Protein AF-A0A955FK18-F1 (afdb_monomer)

Sequence (368 aa):
VIVLGLLLTLAMSKILLESGTNQKLFSLTNSSALIVQLLLFIALPLSILIYLGIDYLSHRQPLVQGIPMIRRDYSFAHHVRVVNAPLFFYRFKDSFATVAISLVYLVGFSGFLGYMIVRDSNAAPGMLSVTIDQKAGTADPNPSYTSVFTVVFSEAIDKSSFTAADLTLGGTAPGQAVQSITEAGTFDQTTFEVRIQATAAGTIQPSITAESVTALNPASGTNNLSTSTDNQVTYDGSYSPGEFIVRVKTDNPGVSSSTQFTIPAASGAGNNYNVDCTNDGAIDYSNQTSSTTCNYASAGEYDIAVTGALRNWDGYTHDNPIGKDQGKIVDVKQWGSMQWWSMRSMFYDAVNLVVSGSQYTEHTPELN

Mean predicted aligned error: 17.0 Å

Solvent-accessible surface area (backbone atoms only — not comparable to full-atom values): 20061 Å² total; per-residue (Å²): 103,71,68,57,55,50,54,53,50,53,50,54,55,48,55,63,64,73,68,60,95,62,96,75,78,82,72,77,80,56,55,66,61,53,49,52,50,52,47,51,67,50,49,54,60,48,52,52,52,51,51,54,50,54,52,45,57,64,64,48,56,67,54,75,79,72,52,83,85,70,64,86,73,79,40,69,69,51,45,43,62,70,50,51,48,55,51,48,55,69,77,36,66,74,54,51,60,53,53,54,51,50,50,52,50,52,55,50,49,53,53,49,52,54,51,53,56,53,57,70,67,56,34,52,74,49,65,31,46,34,36,36,25,54,30,89,86,59,55,77,66,17,52,51,31,59,48,50,29,37,34,41,39,78,52,38,36,39,68,91,44,63,55,73,84,42,49,48,80,43,66,66,28,45,73,64,43,75,74,47,77,42,79,36,90,86,73,66,52,28,35,31,38,39,34,35,33,33,71,44,46,30,31,44,29,60,42,40,51,54,66,51,35,38,38,60,52,64,64,34,22,17,22,30,56,44,46,65,94,47,36,64,42,38,32,65,51,75,35,55,59,57,29,30,29,35,32,33,31,26,66,43,66,44,70,51,54,45,31,27,47,54,52,42,40,39,79,90,54,77,31,43,19,32,35,17,61,64,57,77,85,56,74,76,40,74,72,38,52,52,60,46,71,44,79,48,99,55,61,50,76,39,40,30,31,35,35,64,40,64,25,31,47,50,22,63,48,96,90,49,84,69,50,41,38,26,36,16,31,38,30,41,60,33,71,42,66,54,73,62,78,44,70,75,44,39,61,40,64,26,82,53,54,42,81,74,33,87,74,86,54,98,82,63,76,76,96,121

Nearest PDB structures (foldseek):
  2ra1-assembly1_A  TM=3.936E-01  e=4.050E-03  Geobacillus stearothermophilus
  4uj6-assembly1_A  TM=4.065E-01  e=5.003E-02  Geobacillus stearothermophilus
  4uic-assembly1_A  TM=3.388E-01  e=4.719E-02  Geobacillus stearothermophilus
  1cwv-assembly1_A  TM=3.137E-01  e=6.179E-01  Yersinia pseudotuberculosis
  6tex-assembly1_A  TM=2.990E-01  e=2.109E+00  Homo sapiens

pLDDT: mean 77.21, std 20.15, range [28.47, 98.5]

Foldseek 3Di:
DVVVVVVVVVVVVVVVVVPDPPPPPPPDPCPVVVVVVVCCVPVVVVVVVVVLVVVLVVVVVVVVPDDDPVPDPSDSVNCCVPPVVVVCCVPCVPPVVVVVVVVVVVVVVVVVVVVVVVVQLPADFALKAKAKAFDPPQDAQHQDQKTKIKMFIPAAFDPVLDDQVQKDKDKDFAPKGWPDWAADDPNRRGMIMIIIGGAAWIKTAIWGDGQRTAHPPSNNGTHHTHDYPHRIGTHHGLDGLQKFKFKFFLCFDFDDHLQKDKQAADAPQQDFKFKDFASPPDTPGGGDRGIDMDGGPDTGMGMMIMGDERQERCQDDPVDHGGHRLCRTQERQDRHPYHHPDCVNNNVNNPNYDYPHPDPDPPPDDPD

Secondary structure (DSSP, 8-state):
-HHHHHHHHHHHHHHHHHT-S-TT---SSSHHHHHHHHHHHHHHHHHHHHHHHHHHHHHHHHHHHH-GGG-SS--HHHHIIIIIHHHHHHHSTTHHHHHHHHHHHHHHHHHHHHHHHHHHHS--TT-B-EEEEEPTT--SSB-SSEEEEEEEESS-B-GGG--GGGEEEESS-SS-EEEEEEE-TTSSSSEEEEEEE-SSSEEEEEEE-TT-SBBSSGGG-BBPPPB-S---EEE-SSS-TT-EEEEEETTSSSSS-TTEEEE-BPTTS--EEEEESS-SS--SEEEE-S-EEEE-SSSSEEEEEEEEE--BB---BTTB-S--SGGGEEEEEE-TT---SB-TTTTTT-TT-B---S---TT-----

Radius of gyration: 41.04 Å; Cα contacts (8 Å, |Δi|>4): 661; chains: 1; bounding box: 79×57×120 Å

Structure (mmCIF, N/CA/C/O backbone):
data_AF-A0A955FK18-F1
#
_entry.id   AF-A0A955FK18-F1
#
loop_
_atom_site.group_PDB
_atom_site.id
_atom_site.type_symbol
_atom_site.label_atom_id
_atom_site.label_alt_id
_atom_site.label_comp_id
_atom_site.label_asym_id
_atom_site.label_entity_id
_atom_site.label_seq_id
_atom_site.pdbx_PDB_ins_code
_atom_site.Cartn_x
_atom_site.Cartn_y
_atom_site.Cartn_z
_atom_site.occupancy
_atom_site.B_iso_or_equiv
_atom_site.auth_seq_id
_atom_site.auth_comp_id
_atom_site.auth_asym_id
_atom_site.auth_atom_id
_atom_site.pdbx_PDB_model_num
ATOM 1 N N . VAL A 1 1 ? -34.072 6.923 63.4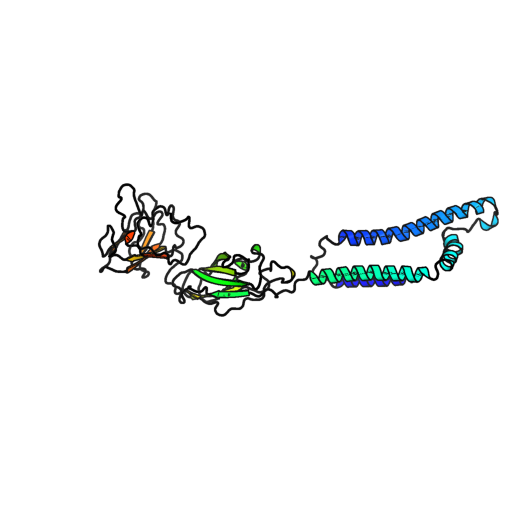79 1.00 39.91 1 VAL A N 1
ATOM 2 C CA . VAL A 1 1 ? -34.553 6.471 62.149 1.00 39.91 1 VAL A CA 1
ATOM 3 C C . VAL A 1 1 ? -34.112 7.417 61.039 1.00 39.91 1 VAL A C 1
AT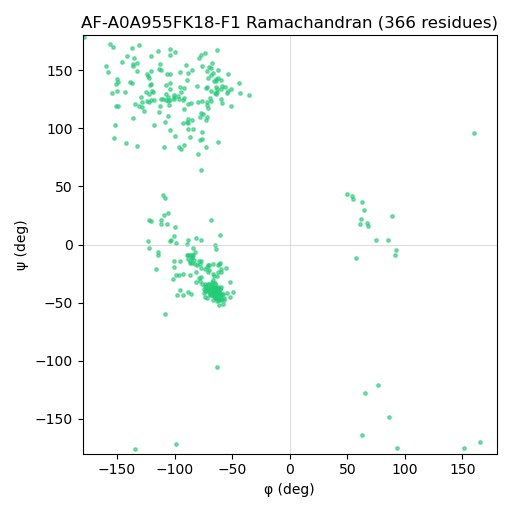OM 5 O O . VAL A 1 1 ? -33.339 6.973 60.213 1.00 39.91 1 VAL A O 1
ATOM 8 N N . ILE A 1 2 ? -34.464 8.712 61.061 1.00 35.44 2 ILE A N 1
ATOM 9 C CA . ILE A 1 2 ? -34.015 9.698 60.044 1.00 35.44 2 ILE A CA 1
ATOM 10 C C . ILE A 1 2 ? -32.480 9.776 59.942 1.00 35.44 2 ILE A C 1
ATOM 12 O O . ILE A 1 2 ? -31.930 9.648 58.858 1.00 35.44 2 ILE A O 1
ATOM 16 N N . VAL A 1 3 ? -31.779 9.880 61.077 1.00 35.81 3 VAL A N 1
ATOM 17 C CA . VAL A 1 3 ? -30.300 9.913 61.120 1.00 35.81 3 VAL A CA 1
ATOM 18 C C . VAL A 1 3 ? -29.674 8.592 60.648 1.00 35.81 3 VAL A C 1
ATOM 20 O O . VAL A 1 3 ? -28.640 8.597 59.993 1.00 35.81 3 VAL A O 1
ATOM 23 N N . LEU A 1 4 ? -30.328 7.461 60.932 1.00 36.38 4 LEU A N 1
ATOM 24 C CA . LEU A 1 4 ? -29.857 6.133 60.530 1.00 36.38 4 LEU A CA 1
ATOM 25 C C . LEU A 1 4 ? -30.059 5.902 59.021 1.00 36.38 4 LEU A C 1
ATOM 27 O O . LEU A 1 4 ? -29.192 5.333 58.374 1.00 36.38 4 LEU A O 1
ATOM 31 N N . GLY A 1 5 ? -31.162 6.412 58.460 1.00 39.34 5 GLY A N 1
ATOM 32 C CA . GLY A 1 5 ? -31.409 6.445 57.018 1.00 39.34 5 GLY A CA 1
ATOM 33 C C . GLY A 1 5 ? -30.446 7.375 56.276 1.00 39.34 5 GLY A C 1
ATOM 34 O O . GLY A 1 5 ? -29.987 7.012 55.202 1.00 39.34 5 GLY A O 1
ATOM 35 N N . LEU A 1 6 ? -30.078 8.516 56.877 1.00 42.41 6 LEU A N 1
ATOM 36 C CA . LEU A 1 6 ? -29.045 9.427 56.362 1.00 42.41 6 LEU A CA 1
ATOM 37 C C . LEU A 1 6 ? -27.655 8.775 56.331 1.00 42.41 6 LEU A C 1
ATOM 39 O O . LEU A 1 6 ? -26.932 8.910 55.352 1.00 42.41 6 LEU A O 1
ATOM 43 N N . LEU A 1 7 ? -27.272 8.058 57.390 1.00 39.12 7 LEU A N 1
ATOM 44 C CA . LEU A 1 7 ? -25.970 7.386 57.468 1.00 39.12 7 LEU A CA 1
ATOM 45 C C . LEU A 1 7 ? -25.855 6.222 56.473 1.00 39.12 7 LEU A C 1
ATOM 47 O O . LEU A 1 7 ? -24.787 6.022 55.897 1.00 39.12 7 LEU A O 1
ATOM 51 N N . LEU A 1 8 ? -26.947 5.487 56.237 1.00 41.56 8 LEU A N 1
ATOM 52 C CA . LEU A 1 8 ? -26.964 4.367 55.294 1.00 41.56 8 LEU A CA 1
ATOM 53 C C . LEU A 1 8 ? -26.858 4.836 53.834 1.00 41.56 8 LEU A C 1
ATOM 55 O O . LEU A 1 8 ? -26.146 4.223 53.042 1.00 41.56 8 LEU A O 1
ATOM 59 N N . THR A 1 9 ? -27.507 5.951 53.484 1.00 46.56 9 THR A N 1
ATOM 60 C CA . THR A 1 9 ? -27.413 6.532 52.136 1.00 46.56 9 THR A CA 1
ATOM 61 C C . THR A 1 9 ? -26.063 7.196 51.890 1.00 46.56 9 THR A C 1
ATOM 63 O O . THR A 1 9 ? -25.489 6.985 50.830 1.00 46.56 9 THR A O 1
ATOM 66 N N . LEU A 1 10 ? -25.489 7.901 52.873 1.00 43.06 10 LEU A N 1
ATOM 67 C CA . LEU A 1 10 ? -24.115 8.421 52.784 1.00 43.06 10 LEU A CA 1
ATOM 68 C C . LEU A 1 10 ? -23.077 7.301 52.610 1.00 43.06 10 LEU A C 1
ATOM 70 O O . LEU A 1 10 ? -22.134 7.466 51.838 1.00 43.06 10 LEU A O 1
ATOM 74 N N . ALA A 1 11 ? -23.260 6.157 53.277 1.00 39.19 11 ALA A N 1
ATOM 75 C CA . ALA A 1 11 ? -22.392 4.993 53.112 1.00 39.19 11 ALA A CA 1
ATOM 76 C C . ALA A 1 11 ? -22.509 4.371 51.707 1.00 39.19 11 ALA A C 1
ATOM 78 O O . ALA A 1 11 ? -21.488 4.059 51.097 1.00 39.19 11 ALA A O 1
ATOM 79 N N . MET A 1 12 ? -23.724 4.258 51.157 1.00 42.94 12 MET A N 1
ATOM 80 C CA . MET A 1 12 ? -23.943 3.769 49.786 1.00 42.94 12 MET A CA 1
ATOM 81 C C . MET A 1 12 ? -23.358 4.715 48.730 1.00 42.94 12 MET A C 1
ATOM 83 O O . MET A 1 12 ? -22.706 4.252 47.796 1.00 42.94 12 MET A O 1
ATOM 87 N N . SER A 1 13 ? -23.499 6.032 48.910 1.00 42.59 13 SER A N 1
ATOM 88 C CA . SER A 1 13 ? -22.880 7.033 48.033 1.00 42.59 13 SER A CA 1
ATOM 89 C C . SER A 1 13 ? -21.352 6.951 48.048 1.00 42.59 13 SER A C 1
ATOM 91 O O . SER A 1 13 ? -20.715 7.128 47.014 1.00 42.59 13 SER A O 1
ATOM 93 N N . LYS A 1 14 ? -20.749 6.649 49.204 1.00 39.09 14 LYS A N 1
ATOM 94 C CA . LYS A 1 14 ? -19.292 6.533 49.349 1.00 39.09 14 LYS A CA 1
ATOM 95 C C . LYS A 1 14 ? -18.730 5.276 48.671 1.00 39.09 14 LYS A C 1
ATOM 97 O O . LYS A 1 14 ? -17.708 5.362 48.001 1.00 39.09 14 LYS A O 1
ATOM 102 N N . ILE A 1 15 ? -19.443 4.151 48.757 1.00 41.25 15 ILE A N 1
ATOM 103 C CA . ILE A 1 15 ? -19.097 2.892 48.067 1.00 41.25 15 ILE A CA 1
ATOM 104 C C . ILE A 1 15 ? -19.163 3.059 46.536 1.00 41.25 15 ILE A C 1
ATOM 106 O O . ILE A 1 15 ? -18.319 2.536 45.810 1.00 41.25 15 ILE A O 1
ATOM 110 N N . LEU A 1 16 ? -20.124 3.843 46.038 1.00 41.66 16 LEU A N 1
ATOM 111 C CA . LEU A 1 16 ? -20.224 4.197 44.617 1.00 41.66 16 LEU A CA 1
ATOM 112 C C . LEU A 1 16 ? -19.070 5.099 44.145 1.00 41.66 16 LEU A C 1
ATOM 114 O O . LEU A 1 16 ? -18.617 4.938 43.016 1.00 41.66 16 LEU A O 1
ATOM 118 N N . LEU A 1 17 ? -18.550 5.992 44.998 1.00 40.00 17 LEU A N 1
ATOM 119 C CA . LEU A 1 17 ? -17.367 6.809 44.683 1.00 40.00 17 LEU A CA 1
ATOM 120 C C . LEU A 1 17 ? -16.049 6.012 44.714 1.00 40.00 17 LEU A C 1
ATOM 122 O O . LEU A 1 17 ? -15.144 6.314 43.941 1.00 40.00 17 LEU A O 1
ATOM 126 N N . GLU A 1 18 ? -15.923 5.020 45.597 1.00 37.38 18 GLU A N 1
ATOM 127 C CA . GLU A 1 18 ? -14.676 4.260 45.798 1.00 37.38 18 GLU A CA 1
ATOM 128 C C . GLU A 1 18 ? -14.482 3.110 44.782 1.00 37.38 18 GLU A C 1
ATOM 130 O O . GLU A 1 18 ? -13.372 2.601 44.647 1.00 37.38 18 GLU A O 1
ATOM 135 N N . SER A 1 19 ? -15.517 2.729 44.019 1.00 41.75 19 SER A N 1
ATOM 136 C CA . SER A 1 19 ? -15.457 1.630 43.028 1.00 41.75 19 SER A CA 1
ATOM 137 C C . SER A 1 19 ? -15.022 2.036 41.606 1.00 41.75 19 SER A C 1
ATOM 139 O O . SER A 1 19 ? -14.936 1.187 40.721 1.00 41.75 19 SER A O 1
ATOM 141 N N . GLY A 1 20 ? -14.729 3.318 41.364 1.00 39.12 20 GLY A N 1
ATOM 142 C CA . GLY A 1 20 ? -14.432 3.848 40.030 1.00 39.12 20 GLY A CA 1
ATOM 143 C C . GLY A 1 20 ? -12.941 3.945 39.695 1.00 39.12 20 GLY A C 1
ATOM 144 O O . GLY A 1 20 ? -12.364 5.031 39.753 1.00 39.12 20 GLY A O 1
ATOM 145 N N . THR A 1 21 ? -12.322 2.859 39.232 1.00 37.91 21 THR A N 1
ATOM 146 C CA . THR A 1 21 ? -11.130 2.947 38.371 1.00 37.91 21 THR A CA 1
ATOM 147 C C . THR A 1 21 ? -11.561 3.427 36.985 1.00 37.91 21 THR A C 1
ATOM 149 O O . THR A 1 21 ? -11.854 2.614 36.119 1.00 37.91 21 THR A O 1
ATOM 152 N N . ASN A 1 22 ? -11.689 4.751 36.818 1.00 38.16 22 ASN A N 1
ATOM 153 C CA . ASN A 1 22 ? -11.438 5.546 35.599 1.00 38.16 22 ASN A CA 1
ATOM 154 C C . ASN A 1 22 ? -12.170 6.898 35.688 1.00 38.16 22 ASN A C 1
ATOM 156 O O . ASN A 1 22 ? -13.342 7.041 35.346 1.00 38.16 22 ASN A O 1
ATOM 160 N N . GLN A 1 23 ? -11.441 7.927 36.127 1.00 38.53 23 GLN A N 1
ATOM 161 C CA . GLN A 1 23 ? -11.926 9.288 36.405 1.00 38.53 23 GLN A CA 1
ATOM 162 C C . GLN A 1 23 ? -12.367 10.127 35.181 1.00 38.53 23 GLN A C 1
ATOM 164 O O . GLN A 1 23 ? -12.408 11.351 35.265 1.00 38.53 23 GLN A O 1
ATOM 169 N N . LYS A 1 24 ? -12.708 9.529 34.034 1.00 35.34 24 LYS A N 1
ATOM 170 C CA . LYS A 1 24 ? -13.110 10.293 32.832 1.00 35.34 24 LYS A CA 1
ATOM 171 C C . LYS A 1 24 ? -14.559 10.103 32.386 1.00 35.34 24 LYS A C 1
ATOM 173 O O . LYS A 1 24 ? -15.013 10.848 31.525 1.00 35.34 24 LYS A O 1
ATOM 178 N N . LEU A 1 25 ? -15.315 9.193 33.001 1.00 39.09 25 LEU A N 1
ATOM 179 C CA . LEU A 1 25 ? -16.671 8.846 32.557 1.00 39.09 25 LEU A CA 1
ATOM 180 C C . LEU A 1 25 ? -17.781 9.358 33.492 1.00 39.09 25 LEU A C 1
ATOM 182 O O . LEU A 1 25 ? -18.769 8.680 33.738 1.00 39.09 25 LEU A O 1
ATOM 186 N N . PHE A 1 26 ? -17.635 10.578 34.013 1.00 39.03 26 PHE A N 1
ATOM 187 C CA . PHE A 1 26 ? -18.741 11.330 34.628 1.00 39.03 26 PHE A CA 1
ATOM 188 C C . PHE A 1 26 ? -19.113 12.529 33.736 1.00 39.03 26 PHE A C 1
ATOM 190 O O . PHE A 1 26 ? -19.278 13.661 34.186 1.00 39.03 26 PHE A O 1
ATOM 197 N N . SER A 1 27 ? -19.160 12.288 32.422 1.00 31.14 27 SER A N 1
ATOM 198 C CA . SER A 1 27 ? -19.476 13.288 31.402 1.00 31.14 27 SER A CA 1
ATOM 199 C C . SER A 1 27 ? -20.983 13.572 31.369 1.00 31.14 27 SER A C 1
ATOM 201 O O . SER A 1 27 ? -21.762 12.841 30.768 1.00 31.14 27 SER A O 1
ATOM 203 N N . LEU A 1 28 ? -21.369 14.646 32.064 1.00 34.53 28 LEU A N 1
ATOM 204 C CA . LEU A 1 28 ? -22.377 15.663 31.708 1.00 34.53 28 LEU A CA 1
ATOM 205 C C . LEU A 1 28 ? -23.844 15.289 31.399 1.00 34.53 28 LEU A C 1
ATOM 207 O O . LEU A 1 28 ? -24.673 16.196 31.421 1.00 34.53 28 LEU A O 1
ATOM 211 N N . THR A 1 29 ? -24.237 14.029 31.206 1.00 37.91 29 THR A N 1
ATOM 212 C CA . THR A 1 29 ? -25.658 13.665 30.987 1.00 37.91 29 THR A CA 1
ATOM 213 C C . THR A 1 29 ? -26.455 13.480 32.282 1.00 37.91 29 THR A C 1
ATOM 215 O O . THR A 1 29 ? -27.683 13.450 32.253 1.00 37.91 29 THR A O 1
ATOM 218 N N . ASN A 1 30 ? -25.783 13.443 33.438 1.00 46.56 30 ASN A N 1
ATOM 219 C CA . ASN A 1 30 ? -26.403 13.192 34.746 1.00 46.56 30 ASN A CA 1
ATOM 220 C C . ASN A 1 30 ? -26.581 14.444 35.627 1.00 46.56 30 ASN A C 1
ATOM 222 O O . ASN A 1 30 ? -27.049 14.350 36.762 1.00 46.56 30 ASN A O 1
ATOM 226 N N . SER A 1 31 ? -26.230 15.630 35.122 1.00 44.41 31 SER A N 1
ATOM 227 C CA . SER A 1 31 ? -26.319 16.880 35.888 1.00 44.41 31 SER A CA 1
ATOM 228 C C . SER A 1 31 ? -27.770 17.213 36.243 1.00 44.41 31 SER A C 1
ATOM 230 O O . SER A 1 31 ? -28.066 17.554 37.382 1.00 44.41 31 SER A O 1
ATOM 232 N N . SER A 1 32 ? -28.703 17.043 35.305 1.00 42.75 32 SER A N 1
ATOM 233 C CA . SER A 1 32 ? -30.116 17.394 35.495 1.00 42.75 32 SER A CA 1
ATOM 234 C C . SER A 1 32 ? -30.808 16.498 36.524 1.00 42.75 32 SER A C 1
ATOM 236 O O . SER A 1 32 ? -31.545 16.994 37.371 1.00 42.75 32 SER A O 1
ATOM 238 N N . ALA A 1 33 ? -30.541 15.189 36.497 1.00 48.09 33 ALA A N 1
ATOM 239 C CA . ALA A 1 33 ? -31.131 14.237 37.438 1.00 48.09 33 ALA A CA 1
ATOM 240 C C . ALA A 1 33 ? -30.584 14.434 38.861 1.00 48.09 33 ALA A C 1
ATOM 242 O O . ALA A 1 33 ? -31.360 14.480 39.817 1.00 48.09 33 ALA A O 1
ATOM 243 N N . LEU A 1 34 ? -29.268 14.640 38.994 1.00 50.97 34 LEU A N 1
ATOM 244 C CA . LEU A 1 34 ? -28.628 14.910 40.281 1.00 50.97 34 LEU A CA 1
ATOM 245 C C . LEU A 1 34 ? -29.087 16.254 40.871 1.00 50.97 34 LEU A C 1
ATOM 247 O O . LEU A 1 34 ? -29.375 16.338 42.063 1.00 50.97 34 LEU A O 1
ATOM 251 N N . ILE A 1 35 ? -29.212 17.295 40.038 1.00 51.97 35 ILE A N 1
ATOM 252 C CA . ILE A 1 35 ? -29.710 18.617 40.446 1.00 51.97 35 ILE A CA 1
ATOM 253 C C . ILE A 1 35 ? -31.176 18.533 40.887 1.00 51.97 35 ILE A C 1
ATOM 255 O O . ILE A 1 35 ? -31.519 19.068 41.938 1.00 51.97 35 ILE A O 1
ATOM 259 N N . VAL A 1 36 ? -32.039 17.836 40.140 1.00 50.78 36 VAL A N 1
ATOM 260 C CA . VAL A 1 36 ? -33.456 17.655 40.508 1.00 50.78 36 VAL A CA 1
ATOM 261 C C . VAL A 1 36 ? -33.592 16.884 41.824 1.00 50.78 36 VAL A C 1
ATOM 263 O O . VAL A 1 36 ? -34.399 17.265 42.673 1.00 50.78 36 VAL A O 1
ATOM 266 N N . GLN A 1 37 ? -32.772 15.853 42.041 1.00 56.09 37 GLN A N 1
ATOM 267 C CA . GLN A 1 37 ? -32.729 15.137 43.316 1.00 56.09 37 GLN A CA 1
ATOM 268 C C . GLN A 1 37 ? -32.275 16.056 44.456 1.00 56.09 37 GLN A C 1
ATOM 270 O O . GLN A 1 37 ? -32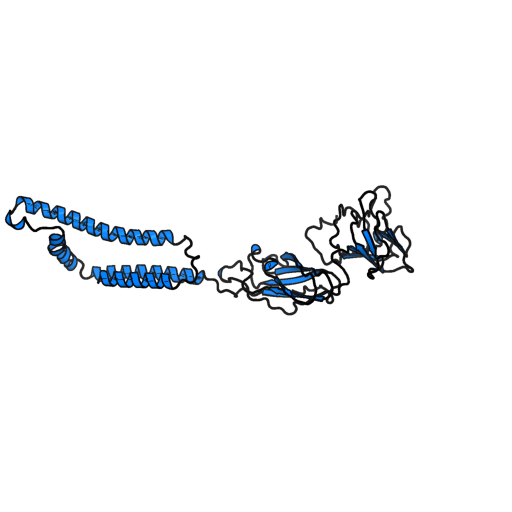.962 16.129 45.473 1.00 56.09 37 GLN A O 1
ATOM 275 N N . LEU A 1 38 ? -31.186 16.818 44.285 1.00 56.44 38 LEU A N 1
ATOM 276 C CA . LEU A 1 38 ? -30.720 17.778 45.295 1.00 56.44 38 LEU A CA 1
ATOM 277 C C . LEU A 1 38 ? -31.789 18.828 45.630 1.00 56.44 38 LEU A C 1
ATOM 279 O O . LEU A 1 38 ? -32.005 19.142 46.800 1.00 56.44 38 LEU A O 1
ATOM 283 N N . LEU A 1 39 ? -32.486 19.345 44.614 1.00 52.38 39 LEU A N 1
ATOM 284 C CA . LEU A 1 39 ? -33.564 20.317 44.783 1.00 52.38 39 LEU A CA 1
ATOM 285 C C . LEU A 1 39 ? -34.739 19.726 45.564 1.00 52.38 39 LEU A C 1
ATOM 287 O O . LEU A 1 39 ? -35.250 20.393 46.458 1.00 52.38 39 LEU A O 1
ATOM 291 N N . LEU A 1 40 ? -35.129 18.476 45.306 1.00 53.75 40 LEU A N 1
ATOM 292 C CA . LEU A 1 40 ? -36.152 17.782 46.097 1.00 53.75 40 LEU A CA 1
ATOM 293 C C . LEU A 1 40 ? -35.697 17.553 47.547 1.00 53.75 40 LEU A C 1
ATOM 295 O O . LEU A 1 40 ? -36.482 17.763 48.472 1.00 53.75 40 LEU A O 1
ATOM 299 N N . PHE A 1 41 ? -34.426 17.203 47.768 1.00 59.34 41 PHE A N 1
ATOM 300 C CA . PHE A 1 41 ? -33.864 17.029 49.112 1.00 59.34 41 PHE A CA 1
ATOM 301 C C . PHE A 1 41 ? -33.780 18.331 49.918 1.00 59.34 41 PHE A C 1
ATOM 303 O O . PHE A 1 41 ? -33.814 18.269 51.143 1.00 59.34 41 PHE A O 1
ATOM 310 N N . ILE A 1 42 ? -33.701 19.498 49.269 1.00 61.31 42 ILE A N 1
ATOM 311 C CA . ILE A 1 42 ? -33.676 20.809 49.940 1.00 61.31 42 ILE A CA 1
ATOM 312 C C . ILE A 1 42 ? -35.088 21.393 50.076 1.00 61.31 42 ILE A C 1
ATOM 314 O O . ILE A 1 42 ? -35.449 21.904 51.137 1.00 61.31 42 ILE A O 1
ATOM 318 N N . ALA A 1 43 ? -35.907 21.301 49.028 1.00 57.19 43 ALA A N 1
ATOM 319 C CA . ALA A 1 43 ? -37.228 21.919 48.983 1.00 57.19 43 ALA A CA 1
ATOM 320 C C . ALA A 1 43 ? -38.207 21.280 49.972 1.00 57.19 43 ALA A C 1
ATOM 322 O O . ALA A 1 43 ? -38.996 21.992 50.588 1.00 57.19 43 ALA A O 1
ATOM 323 N N . LEU A 1 44 ? -38.138 19.959 50.165 1.00 62.38 44 LEU A N 1
ATOM 324 C CA . LEU A 1 44 ? -39.100 19.216 50.984 1.00 62.38 44 LEU A CA 1
ATOM 325 C C . LEU A 1 44 ? -38.910 19.465 52.498 1.00 62.38 44 LEU A C 1
ATOM 327 O O . LEU A 1 44 ? -39.889 19.778 53.181 1.00 62.38 44 LEU A O 1
ATOM 331 N N . PRO A 1 45 ? -37.681 19.439 53.056 1.00 69.75 45 PRO A N 1
ATOM 332 C CA . PRO A 1 45 ? -37.449 19.870 54.435 1.00 69.75 45 PRO A CA 1
ATOM 333 C C . PRO A 1 45 ? -37.753 21.355 54.637 1.00 69.75 45 PRO A C 1
ATOM 335 O O . PRO A 1 45 ? -38.317 21.731 55.666 1.00 69.75 45 PRO A O 1
ATOM 338 N N . LEU A 1 46 ? -37.423 22.199 53.653 1.00 69.94 46 LEU A N 1
ATOM 339 C CA . LEU A 1 46 ? -37.680 23.633 53.727 1.00 69.94 46 LEU A CA 1
ATOM 340 C C . LEU A 1 46 ? -39.185 23.934 53.743 1.00 69.94 46 LEU A C 1
ATOM 342 O O . LEU A 1 46 ? -39.632 24.724 54.570 1.00 69.94 46 LEU A O 1
ATOM 346 N N . SER A 1 47 ? -39.988 23.261 52.911 1.00 66.69 47 SER A N 1
ATOM 347 C CA . SER A 1 47 ? -41.446 23.425 52.908 1.00 66.69 47 SER A CA 1
ATOM 348 C C . SER A 1 47 ? -42.080 22.974 54.223 1.00 66.69 47 SER A C 1
ATOM 350 O O . SER A 1 47 ? -43.000 23.626 54.714 1.00 66.69 47 SER A O 1
ATOM 352 N N . ILE A 1 48 ? -41.562 21.899 54.831 1.00 74.75 48 ILE A N 1
ATOM 353 C CA . ILE A 1 48 ? -42.012 21.434 56.151 1.00 74.75 48 ILE A CA 1
ATOM 354 C C . ILE A 1 48 ? -41.678 22.476 57.227 1.00 74.75 48 ILE A C 1
ATOM 356 O O . ILE A 1 48 ? -42.540 22.816 58.035 1.00 74.75 48 ILE A O 1
ATOM 360 N N . LEU A 1 49 ? -40.459 23.023 57.230 1.00 77.44 49 LEU A N 1
ATOM 361 C CA . LEU A 1 49 ? -40.058 24.063 58.183 1.00 77.44 49 LEU A CA 1
ATOM 362 C C . LEU A 1 49 ? -40.890 25.343 58.031 1.00 77.44 49 LEU A C 1
ATOM 364 O O . LEU A 1 49 ? -41.312 25.911 59.038 1.00 77.44 49 LEU A O 1
ATOM 368 N N . ILE A 1 50 ? -41.168 25.765 56.794 1.00 73.75 50 ILE A N 1
ATOM 369 C CA . ILE A 1 50 ? -42.027 26.921 56.503 1.00 73.75 50 ILE A CA 1
ATOM 370 C C . ILE A 1 50 ? -43.441 26.680 57.036 1.00 73.75 50 ILE A C 1
ATOM 372 O O . ILE A 1 50 ? -43.976 27.536 57.738 1.00 73.75 50 ILE A O 1
ATOM 376 N N . TYR A 1 51 ? -44.028 25.512 56.760 1.00 81.44 51 TYR A N 1
ATOM 377 C CA . TYR A 1 51 ? -45.358 25.157 57.256 1.00 81.44 51 TYR A CA 1
ATOM 378 C C . TYR A 1 51 ? -45.427 25.198 58.787 1.00 81.44 51 TYR A C 1
ATOM 380 O O . TYR A 1 51 ? -46.281 25.886 59.342 1.00 81.44 51 TYR A O 1
ATOM 388 N N . LEU A 1 52 ? -44.488 24.533 59.472 1.00 82.38 52 LEU A N 1
ATOM 389 C CA . LEU A 1 52 ? -44.422 24.534 60.937 1.00 82.38 52 LEU A CA 1
ATOM 390 C C . LEU A 1 52 ? -44.246 25.955 61.493 1.00 82.38 52 LEU A C 1
ATOM 392 O O . LEU A 1 52 ? -44.788 26.277 62.549 1.00 82.38 52 LEU A O 1
ATOM 396 N N . GLY A 1 53 ? -43.480 26.805 60.801 1.00 79.94 53 GLY A N 1
ATOM 397 C CA . GLY A 1 53 ? -43.265 28.201 61.178 1.00 79.94 53 GLY A CA 1
ATOM 398 C C . GLY A 1 53 ? -44.534 29.045 61.076 1.00 79.94 53 GLY A C 1
ATOM 399 O O . GLY A 1 53 ? -44.865 29.762 62.022 1.00 79.94 53 GLY A O 1
ATOM 400 N N . ILE A 1 54 ? -45.263 28.939 59.961 1.00 79.00 54 ILE A N 1
ATOM 401 C CA . ILE A 1 54 ? -46.550 29.624 59.753 1.00 79.00 54 ILE A CA 1
ATOM 402 C C . ILE A 1 54 ? -47.562 29.176 60.811 1.00 79.00 54 ILE A C 1
ATOM 404 O O . ILE A 1 54 ? -48.206 30.007 61.453 1.00 79.00 54 ILE A O 1
ATOM 408 N N . ASP A 1 55 ? -47.654 27.868 61.032 1.00 81.75 55 ASP A N 1
ATOM 409 C CA . ASP A 1 55 ? -48.543 27.262 62.015 1.00 81.75 55 ASP A CA 1
ATOM 410 C C . ASP A 1 55 ? -48.238 27.755 63.442 1.00 81.75 55 ASP A C 1
ATOM 412 O O . ASP A 1 55 ? -49.126 28.276 64.123 1.00 81.75 55 ASP A O 1
ATOM 416 N N . TYR A 1 56 ? -46.963 27.763 63.842 1.00 84.31 56 TYR A N 1
ATOM 417 C CA . TYR A 1 56 ? -46.523 28.343 65.114 1.00 84.31 56 TYR A CA 1
ATOM 418 C C . TYR A 1 56 ? -46.904 29.819 65.265 1.00 84.31 56 TYR A C 1
ATOM 420 O O . TYR A 1 56 ? -47.400 30.234 66.317 1.00 84.31 56 TYR A O 1
ATOM 428 N N . LEU A 1 57 ? -46.677 30.631 64.228 1.00 81.69 57 LEU A N 1
ATOM 429 C CA . LEU A 1 57 ? -46.997 32.057 64.264 1.00 81.69 57 LEU A CA 1
ATOM 430 C C . LEU A 1 57 ? -48.502 32.294 64.408 1.00 81.69 57 LEU A C 1
ATOM 432 O O . LEU A 1 57 ? -48.897 33.169 65.179 1.00 81.69 57 LEU A O 1
ATOM 436 N N . SER A 1 58 ? -49.328 31.495 63.729 1.00 78.62 58 SER A N 1
ATOM 437 C CA . SER A 1 58 ? -50.788 31.589 63.805 1.00 78.62 58 SER A CA 1
ATOM 438 C C . SER A 1 58 ? -51.336 31.218 65.192 1.00 78.62 58 SER A C 1
ATOM 440 O O . SER A 1 58 ? -52.205 31.914 65.714 1.00 78.62 58 SER A O 1
ATOM 442 N N . HIS A 1 59 ? -50.759 30.210 65.855 1.00 74.50 59 HIS A N 1
ATOM 443 C CA . HIS A 1 59 ? -51.190 29.745 67.180 1.00 74.50 59 HIS A CA 1
ATOM 444 C C . HIS A 1 59 ? -50.552 30.501 68.353 1.00 74.50 59 HIS A C 1
ATOM 446 O O . HIS A 1 59 ? -51.032 30.415 69.485 1.00 74.50 59 HIS A O 1
ATOM 452 N N . ARG A 1 60 ? -49.492 31.280 68.113 1.00 71.44 60 ARG A N 1
ATOM 453 C CA . ARG A 1 60 ? -48.940 32.211 69.107 1.00 71.44 60 ARG A CA 1
ATOM 454 C C . ARG A 1 60 ? -49.861 33.410 69.337 1.00 71.44 60 ARG A C 1
ATOM 456 O O . ARG A 1 60 ? -49.903 33.910 70.459 1.00 71.44 60 ARG A O 1
ATOM 463 N N . GLN A 1 61 ? -50.575 33.892 68.315 1.00 62.75 61 GLN A N 1
ATOM 464 C CA . GLN A 1 61 ? -51.370 35.126 68.429 1.00 62.75 61 GLN A CA 1
ATOM 465 C C . GLN A 1 61 ? -52.482 35.071 69.501 1.00 62.75 61 GLN A C 1
ATOM 467 O O . GLN A 1 61 ? -52.557 36.009 70.298 1.00 62.75 61 GLN A O 1
ATOM 472 N N . PRO A 1 62 ? -53.278 33.988 69.625 1.00 57.50 62 PRO A N 1
ATOM 473 C CA . PRO A 1 62 ? -54.323 33.873 70.650 1.00 57.50 62 PRO A CA 1
ATOM 474 C C . PRO A 1 62 ? -53.789 33.883 72.093 1.00 57.50 62 PRO A C 1
ATOM 476 O O . PRO A 1 62 ? -54.472 34.323 73.017 1.00 57.50 62 PRO A O 1
ATOM 479 N N . LEU A 1 63 ? -52.545 33.440 72.304 1.00 56.12 63 LEU A N 1
ATOM 480 C CA . LEU A 1 63 ? -51.915 33.355 73.627 1.00 56.12 63 LEU A CA 1
ATOM 481 C C . LEU A 1 63 ? -51.403 34.714 74.139 1.00 56.12 63 LEU A C 1
ATOM 483 O O . LEU A 1 63 ? -51.131 34.863 75.330 1.00 56.12 63 LEU A O 1
ATOM 487 N N . VAL A 1 64 ? -51.303 35.725 73.267 1.00 54.22 64 VAL A N 1
ATOM 488 C CA . VAL A 1 64 ? -50.865 37.083 73.636 1.00 54.22 64 VAL A CA 1
ATOM 489 C C . VAL A 1 64 ? -51.976 37.869 74.350 1.00 54.22 64 VAL A C 1
ATOM 491 O O . VAL A 1 64 ? -51.666 38.723 75.182 1.00 54.22 64 VAL A O 1
ATOM 494 N N . GLN A 1 65 ? -53.252 37.565 74.078 1.00 56.12 65 GLN A N 1
ATOM 495 C CA . GLN A 1 65 ? -54.402 38.319 74.600 1.00 56.12 65 GLN A CA 1
ATOM 496 C C . GLN A 1 65 ? -55.114 37.679 75.810 1.00 56.12 65 GLN A C 1
ATOM 498 O O . GLN A 1 65 ? -55.803 38.394 76.529 1.00 56.12 65 GLN A O 1
ATOM 503 N N . GLY A 1 66 ? -54.949 36.375 76.078 1.00 56.97 66 GLY A N 1
ATOM 504 C CA . GLY A 1 66 ? -55.799 35.656 77.044 1.00 56.97 66 GLY A CA 1
ATOM 505 C C . GLY A 1 66 ? -55.258 35.453 78.467 1.00 56.97 66 GLY A C 1
ATOM 506 O O . GLY A 1 66 ? -56.023 35.576 79.417 1.00 56.97 66 GLY A O 1
ATOM 507 N N . ILE A 1 67 ? -53.982 35.081 78.664 1.00 55.00 67 ILE A N 1
ATOM 508 C CA . ILE A 1 67 ? -53.490 34.625 79.988 1.00 55.00 67 ILE A CA 1
ATOM 509 C C . ILE A 1 67 ? -51.988 34.950 80.170 1.00 55.00 67 ILE A C 1
ATOM 511 O O . ILE A 1 67 ? -51.157 34.425 79.429 1.00 55.00 67 ILE A O 1
ATOM 515 N N . PRO A 1 68 ? -51.572 35.765 81.166 1.00 53.97 68 PRO A N 1
ATOM 516 C CA . PRO A 1 68 ? -50.168 36.169 81.335 1.00 53.97 68 PRO A CA 1
ATOM 517 C C . PRO A 1 68 ? -49.201 35.072 81.811 1.00 53.97 68 PRO A C 1
ATOM 519 O O . PRO A 1 68 ? -47.996 35.251 81.663 1.00 53.97 68 PRO A O 1
ATOM 522 N N . MET A 1 69 ? -49.690 33.963 82.381 1.00 55.47 69 MET A N 1
ATOM 523 C CA . MET A 1 69 ? -48.845 32.961 83.056 1.00 55.47 69 MET A CA 1
ATOM 524 C C . MET A 1 69 ? -48.246 31.877 82.139 1.00 55.47 69 MET A C 1
ATOM 526 O O . MET A 1 69 ? -47.264 31.256 82.520 1.00 55.47 69 MET A O 1
ATOM 530 N N . ILE A 1 70 ? -48.749 31.688 80.911 1.00 55.09 70 ILE A N 1
ATOM 531 C CA . ILE A 1 70 ? -48.185 30.726 79.923 1.00 55.09 70 ILE A CA 1
ATOM 532 C C . ILE A 1 70 ? -47.073 31.392 79.073 1.00 55.09 70 ILE A C 1
ATOM 534 O O . ILE A 1 70 ? -46.519 30.831 78.132 1.00 55.09 70 ILE A O 1
ATOM 538 N N . ARG A 1 71 ? -46.737 32.647 79.389 1.00 54.03 71 ARG A N 1
ATOM 539 C CA . ARG A 1 71 ? -46.102 33.586 78.458 1.00 54.03 71 ARG A CA 1
ATOM 540 C C . ARG A 1 71 ? -44.586 33.414 78.292 1.00 54.03 71 ARG A C 1
ATOM 542 O O . ARG A 1 71 ? -44.048 33.950 77.329 1.00 54.03 71 ARG A O 1
ATOM 549 N N . ARG A 1 72 ? -43.875 32.729 79.196 1.00 55.28 72 ARG A N 1
ATOM 550 C CA . ARG A 1 72 ? -42.399 32.799 79.212 1.00 55.28 72 ARG A CA 1
ATOM 551 C C . ARG A 1 72 ? -41.680 31.711 78.404 1.00 55.28 72 ARG A C 1
ATOM 553 O O . ARG A 1 72 ? -40.606 31.997 77.888 1.00 55.28 72 ARG A O 1
ATOM 560 N N . ASP A 1 73 ? -42.305 30.548 78.190 1.00 65.00 73 ASP A N 1
ATOM 561 C CA . ASP A 1 73 ? -41.594 29.362 77.671 1.00 65.00 73 ASP A CA 1
ATOM 562 C C . ASP A 1 73 ? -42.177 28.774 76.367 1.00 65.00 73 ASP A C 1
ATOM 564 O O . ASP A 1 73 ? -41.685 27.761 75.857 1.00 65.00 73 ASP A O 1
ATOM 568 N N . TYR A 1 74 ? -43.209 29.402 75.784 1.00 74.38 74 TYR A N 1
ATOM 569 C CA . TYR A 1 74 ? -43.814 28.922 74.537 1.00 74.38 74 TYR A CA 1
ATOM 570 C C . TYR A 1 74 ? -42.962 29.293 73.317 1.00 74.38 74 TYR A C 1
ATOM 572 O O . TYR A 1 74 ? -43.101 30.362 72.723 1.00 74.38 74 TYR A O 1
ATOM 580 N N . SER A 1 75 ? -42.044 28.395 72.969 1.00 83.12 75 SER A N 1
ATOM 581 C CA . SER A 1 75 ? -41.137 28.513 71.827 1.00 83.12 75 SER A CA 1
ATOM 582 C C . SER A 1 75 ? -41.615 27.703 70.619 1.00 83.12 75 SER A C 1
ATOM 584 O O . SER A 1 75 ? -42.437 26.794 70.747 1.00 83.12 75 SER A O 1
ATOM 586 N N . PHE A 1 76 ? -41.038 27.973 69.443 1.00 83.06 76 PHE A N 1
ATOM 587 C CA . PHE A 1 76 ? -41.253 27.170 68.232 1.00 83.06 76 PHE A CA 1
ATOM 588 C C . PHE A 1 76 ? -41.012 25.674 68.489 1.00 83.06 76 PHE A C 1
ATOM 590 O O . PHE A 1 76 ? -41.842 24.835 68.150 1.00 83.06 76 PHE A O 1
ATOM 597 N N . ALA A 1 77 ? -39.916 25.341 69.177 1.00 81.88 77 ALA A N 1
ATOM 598 C CA . ALA A 1 77 ? -39.590 23.964 69.536 1.00 81.88 77 ALA A CA 1
ATOM 599 C C . ALA A 1 77 ? -40.640 23.338 70.471 1.00 81.88 77 ALA A C 1
ATOM 601 O O . ALA A 1 77 ? -40.991 22.169 70.310 1.00 81.88 77 ALA A O 1
ATOM 602 N N . HIS A 1 78 ? -41.169 24.113 71.424 1.00 83.38 78 HIS A N 1
ATOM 603 C CA . HIS A 1 78 ? -42.236 23.656 72.314 1.00 83.38 78 HIS A CA 1
ATOM 604 C C . HIS A 1 78 ? -43.532 23.375 71.537 1.00 83.38 78 HIS A C 1
ATOM 606 O O . HIS A 1 78 ? -44.139 22.322 71.718 1.00 83.38 78 HIS A O 1
ATOM 612 N N . HIS A 1 79 ? -43.911 24.262 70.614 1.00 83.88 79 HIS A N 1
ATOM 613 C CA . HIS A 1 79 ? -45.091 24.088 69.768 1.00 83.88 79 HIS A CA 1
ATOM 614 C C . HIS A 1 79 ? -44.985 22.858 68.861 1.00 83.88 79 HIS A C 1
ATOM 616 O O . HIS A 1 79 ? -45.886 22.020 68.840 1.00 83.88 79 HIS A O 1
ATOM 622 N N . VAL A 1 80 ? -43.845 22.684 68.184 1.00 84.38 80 VAL A N 1
ATOM 623 C CA . VAL A 1 80 ? -43.604 21.508 67.338 1.00 84.38 80 VAL A CA 1
ATOM 624 C C . VAL A 1 80 ? -43.706 20.216 68.153 1.00 84.38 80 VAL A C 1
ATOM 626 O O . VAL A 1 80 ? -44.317 19.249 67.701 1.00 84.38 80 VAL A O 1
ATOM 629 N N . ARG A 1 81 ? -43.147 20.197 69.369 1.00 83.62 81 ARG A N 1
ATOM 630 C CA . ARG A 1 81 ? -43.118 19.005 70.225 1.00 83.62 81 ARG A CA 1
ATOM 631 C C . ARG A 1 81 ? -44.485 18.633 70.798 1.00 83.62 81 ARG A C 1
ATOM 633 O O . ARG A 1 81 ? -44.776 17.447 70.909 1.00 83.62 81 ARG A O 1
ATOM 640 N N . VAL A 1 82 ? -45.277 19.619 71.213 1.00 81.25 82 VAL A N 1
ATOM 641 C CA . VAL A 1 82 ? -46.505 19.388 71.993 1.00 81.25 82 VAL A CA 1
ATOM 642 C C . VAL A 1 82 ? -47.762 19.408 71.122 1.00 81.25 82 VAL A C 1
ATOM 644 O O . VAL A 1 82 ? -48.737 18.746 71.460 1.00 81.25 82 VAL A O 1
ATOM 647 N N . VAL A 1 83 ? -47.741 20.114 69.989 1.00 82.75 83 VAL A N 1
ATOM 648 C CA . VAL A 1 83 ? -48.902 20.253 69.096 1.00 82.75 83 VAL A CA 1
ATOM 649 C C . VAL A 1 83 ? -48.689 19.464 67.808 1.00 82.75 83 VAL A C 1
ATOM 651 O O . VAL A 1 83 ? -49.423 18.512 67.533 1.00 82.75 83 VAL A O 1
ATOM 654 N N . ASN A 1 84 ? -47.641 19.796 67.051 1.00 81.75 84 ASN A N 1
ATOM 655 C CA . ASN A 1 84 ? -47.502 19.284 65.685 1.00 81.75 84 ASN A CA 1
ATOM 656 C C . ASN A 1 84 ? -47.098 17.815 65.653 1.00 81.75 84 ASN A C 1
ATOM 658 O O . ASN A 1 84 ? -47.679 17.049 64.890 1.00 81.75 84 ASN A O 1
ATOM 662 N N . ALA A 1 85 ? -46.166 17.391 66.509 1.00 77.38 85 ALA A N 1
ATOM 663 C CA . ALA A 1 85 ? -45.746 15.996 66.560 1.00 77.38 85 ALA A CA 1
ATOM 664 C C . ALA A 1 85 ? -46.906 15.046 66.937 1.00 77.38 85 ALA A C 1
ATOM 666 O O . ALA A 1 85 ? -47.167 14.128 66.159 1.00 77.38 85 ALA A O 1
ATOM 667 N N . PRO A 1 86 ? -47.668 15.249 68.032 1.00 80.81 86 PRO A N 1
ATOM 668 C CA . PRO A 1 86 ? -48.787 14.364 68.364 1.00 80.81 86 PRO A CA 1
ATOM 669 C C . PRO A 1 86 ? -49.883 14.341 67.295 1.00 80.81 86 PRO A C 1
ATOM 671 O O . PRO A 1 86 ? -50.365 13.266 66.944 1.00 80.81 86 PRO A O 1
ATOM 674 N N . LEU A 1 87 ? -50.245 15.503 66.738 1.00 77.50 87 LEU A N 1
ATOM 675 C CA . LEU A 1 87 ? -51.274 15.598 65.700 1.00 77.50 87 LEU A CA 1
ATOM 676 C C . LEU A 1 87 ? -50.843 14.887 64.411 1.00 77.50 87 LEU A C 1
ATOM 678 O O . LEU A 1 87 ? -51.641 14.184 63.790 1.00 77.50 87 LEU A O 1
ATOM 682 N N . PHE A 1 88 ? -49.571 15.028 64.036 1.00 71.00 88 PHE A N 1
ATOM 683 C CA . PHE A 1 88 ? -48.981 14.344 62.893 1.00 71.00 88 PHE A CA 1
ATOM 684 C C . PHE A 1 88 ? -48.998 12.822 63.079 1.00 71.00 88 PHE A C 1
ATOM 686 O O . PHE A 1 88 ? -49.463 12.101 62.197 1.00 71.00 88 PHE A O 1
ATOM 693 N N . PHE A 1 89 ? -48.573 12.329 64.247 1.00 68.25 89 PHE A N 1
ATOM 694 C CA . PHE A 1 89 ? -48.605 10.896 64.556 1.00 68.25 89 PHE A CA 1
ATOM 695 C C . PHE A 1 89 ? -50.027 10.337 64.664 1.00 68.25 89 PHE A C 1
ATOM 697 O O . PHE A 1 89 ? -50.237 9.174 64.334 1.00 68.25 89 PHE A O 1
ATOM 704 N N . TYR A 1 90 ? -51.002 11.146 65.083 1.00 74.25 90 TYR A N 1
ATOM 705 C CA . TYR A 1 90 ? -52.407 10.744 65.114 1.00 74.25 90 TYR A CA 1
ATOM 706 C C . TYR A 1 90 ? -53.009 10.639 63.705 1.00 74.25 90 TYR A C 1
ATOM 708 O O . TYR A 1 90 ? -53.661 9.646 63.393 1.00 74.25 90 TYR A O 1
ATOM 716 N N . ARG A 1 91 ? -52.774 11.633 62.835 1.00 66.06 91 ARG A N 1
ATOM 717 C CA . ARG A 1 91 ? -53.362 11.681 61.482 1.00 66.06 91 ARG A CA 1
ATOM 718 C C . ARG A 1 91 ? -52.686 10.773 60.457 1.00 66.06 91 ARG A C 1
ATOM 720 O O . ARG A 1 91 ? -53.358 10.331 59.535 1.00 66.06 91 ARG A O 1
ATOM 727 N N . PHE A 1 92 ? -51.381 10.531 60.574 1.00 59.88 92 PHE A N 1
ATOM 728 C CA . PHE A 1 92 ? -50.585 9.901 59.509 1.00 59.88 92 PHE A CA 1
ATOM 729 C C . PHE A 1 92 ? -49.884 8.609 59.936 1.00 59.88 92 PHE A C 1
ATOM 731 O O . PHE A 1 92 ? -48.918 8.193 59.292 1.00 59.88 92 PHE A O 1
ATOM 738 N N . LYS A 1 93 ? -50.373 7.960 61.000 1.00 63.00 93 LYS A N 1
ATOM 739 C CA . LYS A 1 93 ? -49.804 6.722 61.554 1.00 63.00 93 LYS A CA 1
ATOM 740 C C . LYS A 1 93 ? -49.547 5.643 60.489 1.00 63.00 93 LYS A C 1
ATOM 742 O O . LYS A 1 93 ? -48.481 5.036 60.506 1.00 63.00 93 LYS A O 1
ATOM 747 N N . ASP A 1 94 ? -50.466 5.481 59.535 1.00 56.03 94 ASP A N 1
ATOM 748 C CA . ASP A 1 94 ? -50.386 4.445 58.491 1.00 56.03 94 ASP A CA 1
ATOM 749 C C . ASP A 1 94 ? -49.769 4.964 57.171 1.00 56.03 94 ASP A C 1
ATOM 751 O O . ASP A 1 94 ? -49.135 4.226 56.413 1.00 56.03 94 ASP A O 1
ATOM 755 N N . SER A 1 95 ? -49.879 6.268 56.902 1.00 55.94 95 SER A N 1
ATOM 756 C CA . SER A 1 95 ? -49.375 6.890 55.669 1.00 55.94 95 SER A CA 1
ATOM 757 C C . SER A 1 95 ? -47.863 7.126 55.691 1.00 55.94 95 SER A C 1
ATOM 759 O O . SER A 1 95 ? -47.226 7.110 54.639 1.00 55.94 95 SER A O 1
ATOM 761 N N . PHE A 1 96 ? -47.264 7.335 56.869 1.00 59.72 96 PHE A N 1
ATOM 762 C CA . PHE A 1 96 ? -45.842 7.676 56.982 1.00 59.72 96 PHE A CA 1
ATOM 763 C C . PHE A 1 96 ? -44.925 6.528 56.556 1.00 59.72 96 PHE A C 1
ATOM 765 O O . PHE A 1 96 ? -43.971 6.745 55.810 1.00 59.72 96 PHE A O 1
ATOM 772 N N . ALA A 1 97 ? -45.238 5.303 56.987 1.00 57.59 97 ALA A N 1
ATOM 773 C CA . ALA A 1 97 ? -44.503 4.119 56.561 1.00 57.59 97 ALA A CA 1
ATOM 774 C C . ALA A 1 97 ? -44.591 3.961 55.037 1.00 57.59 97 ALA A C 1
ATOM 776 O O . ALA A 1 97 ? -43.572 3.800 54.376 1.00 57.59 97 ALA A O 1
ATOM 777 N N . THR A 1 98 ? -45.788 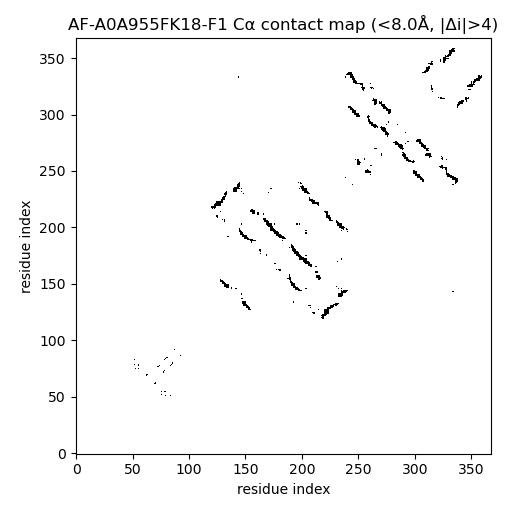4.122 54.476 1.00 54.41 98 THR A N 1
ATOM 778 C CA . THR A 1 98 ? -46.046 3.972 53.040 1.00 54.41 98 THR A CA 1
ATOM 779 C C . THR A 1 98 ? -45.299 5.012 52.196 1.00 54.41 98 THR A C 1
ATOM 781 O O . THR A 1 98 ? -44.663 4.657 51.210 1.00 54.41 98 THR A O 1
ATOM 784 N N . VAL A 1 99 ? -45.297 6.291 52.591 1.00 59.53 99 VAL A N 1
ATOM 785 C CA . VAL A 1 99 ? -44.579 7.358 51.864 1.00 59.53 99 VAL A CA 1
ATOM 786 C C . VAL A 1 99 ? -43.061 7.202 51.986 1.00 59.53 99 VAL A C 1
ATOM 788 O O . VAL A 1 99 ? -42.349 7.355 50.994 1.00 59.53 99 VAL A O 1
ATOM 791 N N . ALA A 1 100 ? -42.560 6.858 53.176 1.00 58.38 100 ALA A N 1
ATOM 792 C CA . ALA A 1 100 ? -41.134 6.622 53.388 1.00 58.38 100 ALA A CA 1
ATOM 793 C C . ALA A 1 100 ? -40.634 5.418 52.574 1.00 58.38 100 ALA A C 1
ATOM 795 O O . ALA A 1 100 ? -39.587 5.499 51.937 1.00 58.38 100 ALA A O 1
ATOM 796 N N . ILE A 1 101 ? -41.409 4.331 52.542 1.00 57.75 101 ILE A N 1
ATOM 797 C CA . ILE A 1 101 ? -41.109 3.133 51.754 1.00 57.75 101 ILE A CA 1
ATOM 798 C C . ILE A 1 101 ? -41.133 3.458 50.252 1.00 57.75 101 ILE A C 1
ATOM 800 O O . ILE A 1 101 ? -40.181 3.133 49.547 1.00 57.75 101 ILE A O 1
ATOM 804 N N . SER A 1 102 ? -42.149 4.175 49.761 1.00 57.66 102 SER A N 1
ATOM 805 C CA . SER A 1 102 ? -42.248 4.570 48.347 1.00 57.66 102 SER A CA 1
ATOM 806 C C . SER A 1 102 ? -41.101 5.475 47.883 1.00 57.66 102 SER A C 1
ATOM 808 O O . SER A 1 102 ? -40.614 5.314 46.767 1.00 57.66 102 SER A O 1
ATOM 810 N N . LEU A 1 103 ? -40.619 6.393 48.729 1.00 62.59 103 LEU A N 1
ATOM 811 C CA . LEU A 1 103 ? -39.450 7.227 48.419 1.00 62.59 103 LEU A CA 1
ATOM 812 C C . LEU A 1 103 ? -38.158 6.405 48.342 1.00 62.59 103 LEU A C 1
ATOM 814 O O . LEU A 1 103 ? -37.346 6.630 47.447 1.00 62.59 103 LEU A O 1
ATOM 818 N N . VAL A 1 104 ? -37.984 5.422 49.232 1.00 62.06 104 VAL A N 1
ATOM 819 C CA . VAL A 1 104 ? -36.843 4.493 49.185 1.00 62.06 104 VAL A CA 1
ATOM 820 C C . VAL A 1 104 ? -36.885 3.647 47.911 1.00 62.06 104 VAL A C 1
ATOM 822 O O . VAL A 1 104 ? -35.858 3.508 47.248 1.00 62.06 104 VAL A O 1
ATOM 825 N N . TYR A 1 105 ? -38.061 3.148 47.517 1.00 59.66 105 TYR A N 1
ATOM 826 C CA . TYR A 1 105 ? -38.219 2.420 46.257 1.00 59.66 105 TYR A CA 1
ATOM 827 C C . TYR A 1 105 ? -37.968 3.302 45.031 1.00 59.66 105 TYR A C 1
ATOM 829 O O . TYR A 1 105 ? -37.328 2.840 44.097 1.00 59.66 105 TYR A O 1
ATOM 837 N N . LEU A 1 106 ? -38.394 4.568 45.025 1.00 61.78 106 LEU A N 1
ATOM 838 C CA . LEU A 1 106 ? -38.161 5.481 43.900 1.00 61.78 106 LEU A CA 1
ATOM 839 C C . LEU A 1 106 ? -36.669 5.822 43.724 1.00 61.78 106 LEU A C 1
ATOM 841 O O . LEU A 1 106 ? -36.152 5.836 42.604 1.00 61.78 106 LEU A O 1
ATOM 845 N N . VAL A 1 107 ? -35.954 6.057 44.829 1.00 61.28 107 VAL A N 1
ATOM 846 C CA . VAL A 1 107 ? -34.500 6.296 44.811 1.00 61.28 107 VAL A CA 1
ATOM 847 C C . VAL A 1 107 ? -33.746 5.017 44.429 1.00 61.28 107 VAL A C 1
ATOM 849 O O . VAL A 1 107 ? -32.851 5.061 43.590 1.00 61.28 107 VAL A O 1
ATOM 852 N N . GLY A 1 108 ? -34.149 3.862 44.967 1.00 59.81 108 GLY A N 1
ATOM 853 C CA . GLY A 1 108 ? -33.574 2.568 44.597 1.00 59.81 108 GLY A CA 1
ATOM 854 C C . GLY A 1 108 ? -33.808 2.209 43.126 1.00 59.81 108 GLY A C 1
ATOM 855 O O . GLY A 1 108 ? -32.887 1.765 42.450 1.00 59.81 108 GLY A O 1
ATOM 856 N N . PHE A 1 109 ? -35.011 2.459 42.604 1.00 54.81 109 PHE A N 1
ATOM 857 C CA . PHE A 1 109 ? -35.380 2.165 41.218 1.00 54.81 109 PHE A CA 1
ATOM 858 C C . PHE A 1 109 ? -34.686 3.101 40.223 1.00 54.81 109 PHE A C 1
ATOM 860 O O . PHE A 1 109 ? -34.239 2.643 39.178 1.00 54.81 109 PHE A O 1
ATOM 867 N N . SER A 1 110 ? -34.521 4.387 40.555 1.00 57.72 110 SER A N 1
ATOM 868 C CA . SER A 1 110 ? -33.751 5.324 39.719 1.00 57.72 110 SER A CA 1
ATOM 869 C C . SER A 1 110 ? -32.250 5.014 39.714 1.00 57.72 110 SER A C 1
ATOM 871 O O . SER A 1 110 ? -31.629 5.067 38.655 1.00 57.72 110 SER A O 1
ATOM 873 N N . GLY A 1 111 ? -31.679 4.604 40.853 1.00 58.47 111 GLY A N 1
ATOM 874 C CA . GLY A 1 111 ? -30.308 4.088 40.912 1.00 58.47 111 GLY A CA 1
ATOM 875 C C . GLY A 1 111 ? -30.126 2.792 40.114 1.00 58.47 111 GLY A C 1
ATOM 876 O O . GLY A 1 111 ? -29.138 2.643 39.400 1.00 58.47 111 GLY A O 1
ATOM 877 N N . PHE A 1 112 ? -31.103 1.882 40.175 1.00 53.44 112 PHE A N 1
ATOM 878 C CA . PHE A 1 112 ? -31.101 0.630 39.416 1.00 53.44 112 PHE A CA 1
ATOM 879 C C . PHE A 1 112 ? -31.240 0.859 37.903 1.00 53.44 112 PHE A C 1
ATOM 881 O O . PHE A 1 112 ? -30.486 0.268 37.137 1.00 53.44 112 PHE A O 1
ATOM 888 N N . LEU A 1 113 ? -32.131 1.755 37.461 1.00 51.38 113 LEU A N 1
ATOM 889 C CA . LEU A 1 113 ? -32.237 2.133 36.046 1.00 51.38 113 LEU A CA 1
ATOM 890 C C . LEU A 1 113 ? -30.948 2.790 35.543 1.00 51.38 113 LEU A C 1
ATOM 892 O O . LEU A 1 113 ? -30.478 2.446 34.465 1.00 51.38 113 LEU A O 1
ATOM 896 N N . GLY A 1 114 ? -30.348 3.687 36.333 1.00 54.34 114 GLY A N 1
ATOM 897 C CA . GLY A 1 114 ? -29.056 4.288 36.002 1.00 54.34 114 GLY A CA 1
ATOM 898 C C . GLY A 1 114 ? -27.940 3.247 35.878 1.00 54.34 114 GLY A C 1
ATOM 899 O O . GLY A 1 114 ? -27.156 3.301 34.937 1.00 54.34 114 GLY A O 1
ATOM 900 N N . TYR A 1 115 ? -27.904 2.256 36.773 1.00 52.53 115 TYR A N 1
ATOM 901 C CA . TYR A 1 115 ? -26.951 1.145 36.710 1.00 52.53 115 TYR A CA 1
ATOM 902 C C . TYR A 1 115 ? -27.157 0.252 35.476 1.00 52.53 115 TYR A C 1
ATOM 904 O O . TYR A 1 115 ? -26.186 -0.116 34.820 1.00 52.53 115 TYR A O 1
ATOM 912 N N . MET A 1 116 ? -28.409 -0.073 35.137 1.00 46.50 116 MET A N 1
ATOM 913 C CA . MET A 1 116 ? -28.742 -0.893 33.965 1.00 46.50 116 MET A CA 1
ATOM 914 C C . MET A 1 116 ? -28.392 -0.177 32.651 1.00 46.50 116 MET A C 1
ATOM 916 O O . MET A 1 116 ? -27.792 -0.789 31.778 1.00 46.50 116 MET A O 1
ATOM 920 N N . ILE A 1 117 ? -28.656 1.132 32.549 1.00 48.69 117 ILE A N 1
ATOM 921 C CA . ILE A 1 117 ? -28.288 1.946 31.377 1.00 48.69 117 ILE A CA 1
ATOM 922 C C . ILE A 1 117 ? -26.763 2.016 31.198 1.00 48.69 117 ILE A C 1
ATOM 924 O O . ILE A 1 117 ? -26.276 1.951 30.075 1.00 48.69 117 ILE A O 1
ATOM 928 N N . VAL A 1 118 ? -25.997 2.103 32.293 1.00 50.06 118 VAL A N 1
ATOM 929 C CA . VAL A 1 118 ? -24.523 2.111 32.232 1.00 50.06 118 VAL A CA 1
ATOM 930 C C . VAL A 1 118 ? -23.958 0.746 31.819 1.00 50.06 118 VAL A C 1
ATOM 932 O O . VAL A 1 118 ? -22.944 0.684 31.124 1.00 50.06 118 VAL A O 1
ATOM 935 N N . ARG A 1 119 ? -24.609 -0.356 32.212 1.00 45.19 119 ARG A N 1
ATOM 936 C CA . ARG A 1 119 ? -24.185 -1.709 31.828 1.00 45.19 119 ARG A CA 1
ATOM 937 C C . ARG A 1 119 ? -24.321 -1.965 30.327 1.00 45.19 119 ARG A C 1
ATOM 939 O O . ARG A 1 119 ? -23.427 -2.586 29.769 1.00 45.19 119 ARG A O 1
ATOM 946 N N . ASP A 1 120 ? -25.368 -1.442 29.693 1.00 45.94 120 ASP A N 1
ATOM 947 C CA . ASP A 1 120 ? -25.575 -1.582 28.244 1.00 45.94 120 ASP A CA 1
ATOM 948 C C . ASP A 1 120 ? -24.700 -0.617 27.416 1.00 45.94 120 ASP A C 1
ATOM 950 O O . ASP A 1 120 ? -24.503 -0.833 26.223 1.00 45.94 120 ASP A O 1
ATOM 954 N N . SER A 1 121 ? -24.132 0.432 28.029 1.00 50.53 121 SER A N 1
ATOM 955 C CA . SER A 1 121 ? -23.193 1.355 27.366 1.00 50.53 121 SER A CA 1
ATOM 956 C C . SER A 1 121 ? -21.721 0.942 27.449 1.00 50.53 121 SER A C 1
ATOM 958 O O . SER A 1 121 ? -20.879 1.546 26.786 1.00 50.53 121 SER A O 1
ATOM 960 N N . ASN A 1 122 ? -21.392 -0.076 28.246 1.00 52.91 122 ASN A N 1
ATOM 961 C CA . ASN A 1 122 ? -20.049 -0.640 28.274 1.00 52.91 122 ASN A CA 1
ATOM 962 C C . ASN A 1 122 ? -19.998 -1.794 27.275 1.00 52.91 122 ASN A C 1
ATOM 964 O O . ASN A 1 122 ? -20.220 -2.948 27.636 1.00 52.91 122 ASN A O 1
ATOM 968 N N . ALA A 1 123 ? -19.732 -1.449 26.016 1.00 54.91 123 ALA A N 1
ATOM 969 C CA . ALA A 1 123 ? -19.397 -2.396 24.964 1.00 54.91 123 ALA A CA 1
ATOM 970 C C . ALA A 1 123 ? -18.416 -3.453 25.491 1.00 54.91 123 ALA A C 1
ATOM 972 O O . ALA A 1 123 ? -17.415 -3.096 26.119 1.00 54.91 123 ALA A O 1
ATOM 973 N N . ALA A 1 124 ? -18.687 -4.738 25.264 1.00 58.09 124 ALA A N 1
ATOM 974 C CA . ALA A 1 124 ? -17.705 -5.769 25.573 1.00 58.09 124 ALA A CA 1
ATOM 975 C C . ALA A 1 124 ? -16.561 -5.643 24.548 1.00 58.09 124 ALA A C 1
ATOM 977 O O . ALA A 1 124 ? -16.827 -5.798 23.354 1.00 58.09 124 ALA A O 1
ATOM 978 N N . PRO A 1 125 ? -15.315 -5.338 24.962 1.00 60.75 125 PRO A N 1
ATOM 979 C CA . PRO A 1 125 ? -14.191 -5.347 24.034 1.00 60.75 125 PRO A CA 1
ATOM 980 C C . PRO A 1 125 ? -14.061 -6.745 23.415 1.00 60.75 125 PRO A C 1
ATOM 982 O O . PRO A 1 125 ? -14.190 -7.747 24.124 1.00 60.75 125 PRO A O 1
ATOM 985 N N . GLY A 1 126 ? -13.830 -6.817 22.102 1.00 65.69 126 GLY A N 1
ATOM 986 C CA . GLY A 1 126 ? -13.524 -8.075 21.424 1.00 65.69 126 GLY A CA 1
ATOM 987 C C . GLY A 1 126 ? -14.716 -8.883 20.899 1.00 65.69 126 GLY A C 1
ATOM 988 O O . GLY A 1 126 ? -14.591 -10.095 20.731 1.00 65.69 126 GLY A O 1
ATOM 989 N N . MET A 1 127 ? -15.879 -8.283 20.618 1.00 82.44 127 MET A N 1
ATOM 990 C CA . MET A 1 127 ? -16.914 -8.987 19.830 1.00 82.44 127 MET A CA 1
ATOM 991 C C . MET A 1 127 ? -16.726 -8.827 18.319 1.00 82.44 127 MET A C 1
ATOM 993 O O . MET A 1 127 ? -17.125 -9.702 17.552 1.00 82.44 127 MET A O 1
ATOM 997 N N . LEU A 1 128 ? -16.087 -7.739 17.890 1.00 93.75 128 LEU A N 1
ATOM 998 C CA . LEU A 1 128 ? -15.728 -7.514 16.498 1.00 93.75 128 LEU A CA 1
ATOM 999 C C . LEU A 1 128 ? -14.577 -8.463 16.113 1.00 93.75 128 LEU A C 1
ATOM 1001 O O . LEU A 1 128 ? -13.448 -8.329 16.584 1.00 93.75 128 LEU A O 1
ATOM 1005 N N . SER A 1 129 ? -14.848 -9.460 15.274 1.00 95.31 129 SER A N 1
ATOM 1006 C CA . SER A 1 129 ? -13.792 -10.321 14.730 1.00 95.31 129 SER A CA 1
ATOM 1007 C C . SER A 1 129 ? -13.232 -9.724 13.445 1.00 95.31 129 SER A C 1
ATOM 1009 O O . SER A 1 129 ? -13.969 -9.096 12.685 1.00 95.31 129 SER A O 1
ATOM 1011 N N . VAL A 1 130 ? -11.941 -9.941 13.205 1.00 98.06 130 VAL A N 1
ATOM 1012 C CA . VAL A 1 130 ? -11.261 -9.485 11.994 1.00 98.06 130 VAL A CA 1
ATOM 1013 C C . VAL A 1 130 ? -10.340 -10.574 11.452 1.00 98.06 130 VAL A C 1
ATOM 1015 O O . VAL A 1 130 ? -9.645 -11.256 12.218 1.00 98.06 130 VAL A O 1
ATOM 1018 N N . THR A 1 131 ? -10.337 -10.736 10.132 1.00 98.38 131 THR A N 1
ATOM 1019 C CA . THR A 1 131 ? -9.343 -11.526 9.405 1.00 98.38 131 THR A CA 1
ATOM 1020 C C . THR A 1 131 ? -8.471 -10.624 8.545 1.00 98.38 131 THR A C 1
ATOM 1022 O O . THR A 1 131 ? -8.911 -9.562 8.104 1.00 98.38 131 THR A O 1
ATOM 1025 N N . ILE A 1 132 ? -7.226 -11.035 8.326 1.00 98.50 132 ILE A N 1
ATOM 1026 C CA . ILE A 1 132 ? -6.327 -10.429 7.347 1.00 98.50 132 ILE A CA 1
ATOM 1027 C C . ILE A 1 132 ? -5.660 -11.546 6.562 1.00 98.50 132 ILE A C 1
ATOM 1029 O O . ILE A 1 132 ? -5.004 -12.401 7.147 1.00 98.50 132 ILE A O 1
ATOM 1033 N N . ASP A 1 133 ? -5.843 -11.544 5.250 1.00 98.31 133 ASP A N 1
ATOM 1034 C CA . ASP A 1 133 ? -5.340 -12.595 4.375 1.00 98.31 133 ASP A CA 1
ATOM 1035 C C . ASP A 1 133 ? -4.707 -12.000 3.115 1.00 98.31 133 ASP A C 1
ATOM 1037 O O . ASP A 1 133 ? -5.061 -10.897 2.694 1.00 98.31 133 ASP A O 1
ATOM 1041 N N . GLN A 1 134 ? -3.764 -12.705 2.495 1.00 96.75 134 GLN A N 1
ATOM 1042 C CA . GLN A 1 134 ? -3.241 -12.367 1.180 1.00 96.75 134 GLN A CA 1
ATOM 1043 C C . GLN A 1 134 ? -4.407 -12.239 0.199 1.00 96.75 134 GLN A C 1
ATOM 1045 O O . GLN A 1 134 ? -5.287 -13.101 0.112 1.00 96.75 134 GLN A O 1
ATOM 1050 N N . LYS A 1 135 ? -4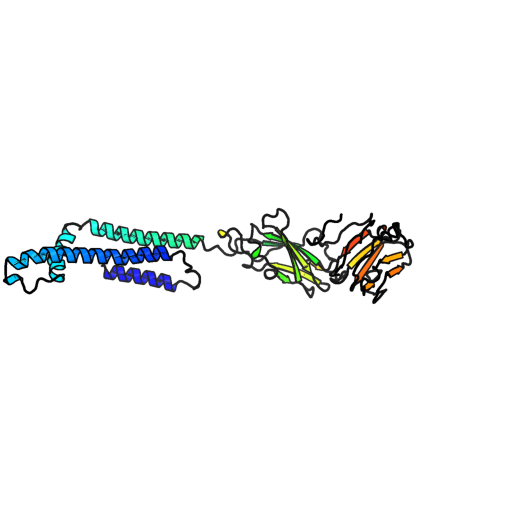.415 -11.152 -0.574 1.00 95.31 135 LYS A N 1
ATOM 1051 C CA . LYS A 1 135 ? -5.452 -10.952 -1.579 1.00 95.31 135 LYS A CA 1
ATOM 1052 C C . LYS A 1 135 ? -5.287 -11.980 -2.698 1.00 95.31 135 LYS A C 1
ATOM 1054 O O . LYS A 1 135 ? -4.209 -12.141 -3.272 1.00 95.31 135 LYS A O 1
ATOM 1059 N N . ALA A 1 136 ? -6.390 -12.624 -3.075 1.00 89.69 136 ALA A N 1
ATOM 1060 C CA . ALA A 1 136 ? -6.416 -13.516 -4.228 1.00 89.69 136 ALA A CA 1
ATOM 1061 C C . ALA A 1 136 ? -5.899 -12.802 -5.493 1.00 89.69 136 ALA A C 1
ATOM 1063 O O . ALA A 1 136 ? -6.336 -11.698 -5.824 1.00 89.69 136 ALA A O 1
ATOM 1064 N N . GLY A 1 137 ? -4.969 -13.445 -6.202 1.00 84.50 137 GLY A N 1
ATOM 1065 C CA . GLY A 1 137 ? -4.318 -12.888 -7.392 1.00 84.50 137 GLY A CA 1
ATOM 1066 C C . GLY A 1 137 ? -3.019 -12.125 -7.115 1.00 84.50 137 GLY A C 1
ATOM 1067 O O . GLY A 1 137 ? -2.295 -11.827 -8.062 1.00 84.50 137 GLY A O 1
ATOM 1068 N N . THR A 1 138 ? -2.666 -11.853 -5.854 1.00 85.75 138 THR A N 1
ATOM 1069 C CA . THR A 1 138 ? -1.280 -11.512 -5.509 1.00 85.75 138 THR A CA 1
ATOM 1070 C C . THR A 1 138 ? -0.424 -12.762 -5.700 1.00 85.75 138 THR A C 1
ATOM 1072 O O . THR A 1 138 ? -0.751 -13.810 -5.149 1.00 85.75 138 THR A O 1
ATOM 1075 N N . ALA A 1 139 ? 0.624 -12.676 -6.521 1.00 85.31 139 ALA A N 1
ATOM 1076 C CA . ALA A 1 139 ? 1.556 -13.782 -6.714 1.00 85.31 139 ALA A CA 1
ATOM 1077 C C . ALA A 1 139 ? 2.339 -14.056 -5.422 1.00 85.31 139 ALA A C 1
ATOM 1079 O O . ALA A 1 139 ? 2.628 -13.123 -4.677 1.00 85.31 139 ALA A O 1
ATOM 1080 N N . ASP A 1 140 ? 2.689 -15.316 -5.177 1.00 89.19 140 ASP A N 1
ATOM 1081 C CA . ASP A 1 140 ? 3.603 -15.703 -4.103 1.00 89.19 140 ASP A CA 1
ATOM 1082 C C . ASP A 1 140 ? 4.593 -16.759 -4.639 1.00 89.19 140 ASP A C 1
ATOM 1084 O O . ASP A 1 140 ? 4.174 -17.880 -4.949 1.00 89.19 140 ASP A O 1
ATOM 1088 N N . PRO A 1 141 ? 5.882 -16.416 -4.837 1.00 92.00 141 PRO A N 1
ATOM 1089 C CA . PRO A 1 141 ? 6.499 -15.112 -4.576 1.00 92.00 141 PRO A CA 1
ATOM 1090 C C . PRO A 1 141 ? 5.948 -13.963 -5.440 1.00 92.00 141 PRO A C 1
ATOM 1092 O O . PRO A 1 141 ? 5.627 -14.136 -6.617 1.00 92.00 141 PRO A O 1
ATOM 1095 N N . ASN A 1 142 ? 5.831 -12.784 -4.835 1.00 89.44 142 ASN A N 1
ATOM 1096 C CA . ASN A 1 142 ? 5.388 -11.544 -5.453 1.00 89.44 142 ASN A CA 1
ATOM 1097 C C . ASN A 1 142 ? 6.590 -10.806 -6.060 1.00 89.44 142 ASN A C 1
ATOM 1099 O O . ASN A 1 142 ? 7.480 -10.413 -5.300 1.00 89.44 142 ASN A O 1
ATOM 1103 N N . PRO A 1 143 ? 6.604 -10.534 -7.376 1.00 82.62 143 PRO A N 1
ATOM 1104 C CA . PRO A 1 143 ? 7.663 -9.737 -7.981 1.00 82.62 143 PRO A CA 1
ATOM 1105 C C . PRO A 1 143 ? 7.506 -8.231 -7.727 1.00 82.62 143 PRO A C 1
ATOM 1107 O O . PRO A 1 143 ? 8.475 -7.487 -7.818 1.00 82.62 143 PRO A O 1
ATOM 1110 N N . SER A 1 144 ? 6.300 -7.762 -7.383 1.00 80.06 144 SER A N 1
ATOM 1111 C CA . SER A 1 144 ? 6.007 -6.349 -7.105 1.00 80.06 144 SER A CA 1
ATOM 1112 C C . SER A 1 144 ? 6.416 -5.950 -5.685 1.00 80.06 144 SER A C 1
ATOM 1114 O O . SER A 1 144 ? 6.054 -6.629 -4.725 1.00 80.06 144 SER A O 1
ATOM 1116 N N . TYR A 1 145 ? 7.052 -4.779 -5.521 1.00 75.75 145 TYR A N 1
ATOM 1117 C CA . TYR A 1 145 ? 7.394 -4.226 -4.195 1.00 75.75 145 TYR A CA 1
ATOM 1118 C C . TYR A 1 145 ? 6.186 -3.962 -3.298 1.00 75.75 145 TYR A C 1
ATOM 1120 O O . TYR A 1 145 ? 6.361 -3.738 -2.103 1.00 75.75 145 TYR A O 1
ATOM 1128 N N . THR A 1 146 ? 4.970 -3.929 -3.853 1.00 86.00 146 THR A N 1
ATOM 1129 C CA . THR A 1 146 ? 3.731 -3.830 -3.077 1.00 86.00 146 THR A CA 1
ATOM 1130 C C . THR A 1 146 ? 3.003 -5.165 -3.060 1.00 86.00 146 THR A C 1
ATOM 1132 O O . THR A 1 146 ? 2.675 -5.716 -4.115 1.00 86.00 146 THR A O 1
ATOM 1135 N N . SER A 1 147 ? 2.693 -5.627 -1.854 1.00 92.25 147 SER A N 1
ATOM 1136 C CA . SER A 1 147 ? 1.846 -6.782 -1.572 1.00 92.25 147 SER A CA 1
ATOM 1137 C C . SER A 1 147 ? 0.468 -6.321 -1.109 1.00 92.25 147 SER A C 1
ATOM 1139 O O . SER A 1 147 ? 0.336 -5.262 -0.489 1.00 92.25 147 SER A O 1
ATOM 1141 N N . VAL A 1 148 ? -0.564 -7.092 -1.446 1.00 94.81 148 VAL A N 1
ATOM 1142 C CA . VAL A 1 148 ? -1.958 -6.708 -1.219 1.00 94.81 148 VAL A CA 1
ATOM 1143 C C . VAL A 1 148 ? -2.628 -7.730 -0.311 1.00 94.81 148 VAL A C 1
ATOM 1145 O O . VAL A 1 148 ? -2.535 -8.932 -0.546 1.00 94.81 148 VAL A O 1
ATOM 1148 N N . PHE A 1 149 ? -3.320 -7.237 0.709 1.00 97.69 149 PHE A N 1
ATOM 1149 C CA . PHE A 1 149 ? -4.038 -8.037 1.692 1.00 97.69 149 PHE A CA 1
ATOM 1150 C C . PHE A 1 149 ? -5.509 -7.632 1.722 1.00 97.69 149 PHE A C 1
ATOM 1152 O O . PHE A 1 149 ? -5.847 -6.460 1.548 1.00 97.69 149 PHE A O 1
ATOM 1159 N N . THR A 1 150 ? -6.385 -8.600 1.949 1.00 98.06 150 THR A N 1
ATOM 1160 C CA . THR A 1 150 ? -7.806 -8.393 2.206 1.00 98.06 150 THR A CA 1
ATOM 1161 C C . THR A 1 150 ? -8.055 -8.505 3.702 1.00 98.06 150 THR A C 1
ATOM 1163 O O . THR A 1 150 ? -7.711 -9.504 4.327 1.00 98.06 150 THR A O 1
ATOM 1166 N N . VAL A 1 151 ? -8.656 -7.466 4.269 1.00 98.38 151 VAL A N 1
ATOM 1167 C CA . VAL A 1 151 ? -9.090 -7.406 5.662 1.00 98.38 151 VAL A CA 1
ATOM 1168 C C . VAL A 1 151 ? -10.606 -7.490 5.693 1.00 98.38 151 VAL A C 1
ATOM 1170 O O . VAL A 1 151 ? -11.268 -6.739 4.979 1.00 98.38 151 VAL A O 1
ATOM 1173 N N . VAL A 1 152 ? -11.155 -8.381 6.517 1.00 98.00 152 VAL A N 1
ATOM 1174 C CA . VAL A 1 152 ? -12.606 -8.560 6.660 1.00 98.00 152 VAL A CA 1
ATOM 1175 C C . VAL A 1 152 ? -12.987 -8.504 8.129 1.00 98.00 152 VAL A C 1
ATOM 1177 O O . VAL A 1 152 ? -12.510 -9.295 8.939 1.00 98.00 152 VAL A O 1
ATOM 1180 N N . PHE A 1 153 ? -13.873 -7.578 8.468 1.00 97.75 153 PHE A N 1
ATOM 1181 C CA . PHE A 1 153 ? -14.506 -7.459 9.773 1.00 97.75 153 PHE A CA 1
ATOM 1182 C C . PHE A 1 153 ? -15.866 -8.166 9.771 1.00 97.75 153 PHE A C 1
ATOM 1184 O O . PHE A 1 153 ? -16.566 -8.190 8.760 1.00 97.75 153 PHE A O 1
ATOM 1191 N N . SER A 1 154 ? -16.282 -8.718 10.914 1.00 96.50 154 SER A N 1
ATOM 1192 C CA . SER A 1 154 ? -17.595 -9.378 11.046 1.00 96.50 154 SER A CA 1
ATOM 1193 C C . SER A 1 154 ? -18.795 -8.436 10.923 1.00 96.50 154 SER A C 1
ATOM 1195 O O . SER A 1 154 ? -19.917 -8.905 10.743 1.00 96.50 154 SER A O 1
ATOM 1197 N N . GLU A 1 155 ? -18.580 -7.128 11.053 1.00 95.44 155 GLU A N 1
ATOM 1198 C CA . GLU A 1 155 ? -19.590 -6.084 10.884 1.00 95.44 155 GLU A CA 1
ATOM 1199 C C . GLU A 1 155 ? -18.932 -4.748 10.515 1.00 95.44 155 GLU A C 1
ATOM 1201 O O . GLU A 1 155 ? -17.707 -4.623 10.523 1.00 95.44 155 GLU A O 1
ATOM 1206 N N . ALA A 1 156 ? -19.760 -3.755 10.186 1.00 96.62 156 ALA A N 1
ATOM 1207 C CA . ALA A 1 156 ? -19.313 -2.421 9.815 1.00 96.62 156 ALA A CA 1
ATOM 1208 C C . ALA A 1 156 ? -18.501 -1.754 10.937 1.00 96.62 156 ALA A C 1
ATOM 1210 O O . ALA A 1 156 ? -18.928 -1.723 12.096 1.00 96.62 156 ALA A O 1
ATOM 1211 N N . ILE A 1 157 ? -17.372 -1.151 10.574 1.00 97.00 157 ILE A N 1
ATOM 1212 C CA . ILE A 1 157 ? -16.519 -0.379 11.487 1.00 97.00 157 ILE A CA 1
ATOM 1213 C C . ILE A 1 157 ? -16.676 1.131 11.289 1.00 97.00 157 ILE A C 1
ATOM 1215 O O . ILE A 1 157 ? -17.134 1.591 10.243 1.00 97.00 157 ILE A O 1
ATOM 1219 N N . ASP A 1 158 ? -16.238 1.918 12.272 1.00 95.31 158 ASP A N 1
ATOM 1220 C CA . ASP A 1 158 ? -15.934 3.330 12.045 1.00 95.31 158 ASP A CA 1
ATOM 1221 C C . ASP A 1 158 ? -14.634 3.426 11.231 1.00 95.31 158 ASP A C 1
ATOM 1223 O O . ASP A 1 158 ? -13.545 3.190 11.761 1.00 95.31 158 ASP A O 1
ATOM 1227 N N . LYS A 1 159 ? -14.733 3.790 9.944 1.00 94.00 159 LYS A N 1
ATOM 1228 C CA . LYS A 1 159 ? -13.576 3.909 9.034 1.00 94.00 159 LYS A CA 1
ATOM 1229 C C . LYS A 1 159 ? -12.456 4.787 9.590 1.00 94.00 159 LYS A C 1
ATOM 1231 O O . LYS A 1 159 ? -11.294 4.540 9.293 1.00 94.00 159 LYS A O 1
ATOM 1236 N N . SER A 1 160 ? -12.789 5.815 10.373 1.00 93.25 160 SER A N 1
ATOM 1237 C CA . SER A 1 160 ? -11.787 6.728 10.932 1.00 93.25 160 SER A CA 1
ATOM 1238 C C . SER A 1 160 ? -10.917 6.074 12.009 1.00 93.25 160 SER A C 1
ATOM 1240 O O . SER A 1 160 ? -9.827 6.570 12.291 1.00 93.25 160 SER A O 1
ATOM 1242 N N . SER A 1 161 ? -11.374 4.949 12.568 1.00 94.44 161 SER A N 1
ATOM 1243 C CA . SER A 1 161 ? -10.637 4.152 13.550 1.00 94.44 161 SER A CA 1
ATOM 1244 C C . SER A 1 161 ? -9.697 3.115 12.937 1.00 94.44 161 SER A C 1
ATOM 1246 O O . SER A 1 161 ? -8.933 2.519 13.682 1.00 94.44 161 SER A O 1
ATOM 1248 N N . PHE A 1 162 ? -9.737 2.883 11.616 1.00 97.31 162 PHE A N 1
ATOM 1249 C CA . PHE A 1 162 ? -8.844 1.931 10.954 1.00 97.31 162 PHE A CA 1
ATOM 1250 C C . PHE A 1 162 ? -7.802 2.650 10.101 1.00 97.31 162 PHE A C 1
ATOM 1252 O O . PHE A 1 162 ? -8.074 3.177 9.022 1.00 97.31 162 PHE A O 1
ATOM 1259 N N . THR A 1 163 ? -6.582 2.673 10.615 1.00 96.69 163 THR A N 1
ATOM 1260 C CA . THR A 1 163 ? -5.446 3.420 10.093 1.00 96.69 163 THR A CA 1
ATOM 1261 C C . THR A 1 163 ? -4.211 2.529 9.984 1.00 96.69 163 THR A C 1
ATOM 1263 O O . THR A 1 163 ? -4.162 1.404 10.478 1.00 96.69 163 THR A O 1
ATOM 1266 N N . ALA A 1 164 ? -3.152 3.047 9.359 1.00 95.56 164 ALA A N 1
ATOM 1267 C CA . ALA A 1 164 ? -1.876 2.339 9.269 1.00 95.56 164 ALA A CA 1
ATOM 1268 C C . ALA A 1 164 ? -1.253 2.007 10.642 1.00 95.56 164 ALA A C 1
ATOM 1270 O O . ALA A 1 164 ? -0.451 1.083 10.723 1.00 95.56 164 ALA A O 1
ATOM 1271 N N . ALA A 1 165 ? -1.602 2.742 11.707 1.00 94.75 165 ALA A N 1
ATOM 1272 C CA . ALA A 1 165 ? -1.071 2.515 13.053 1.00 94.75 165 ALA A CA 1
ATOM 1273 C C . ALA A 1 165 ? -1.624 1.242 13.716 1.00 94.75 165 ALA A C 1
ATOM 1275 O O . ALA A 1 165 ? -1.010 0.720 14.645 1.00 94.75 165 ALA A O 1
ATOM 12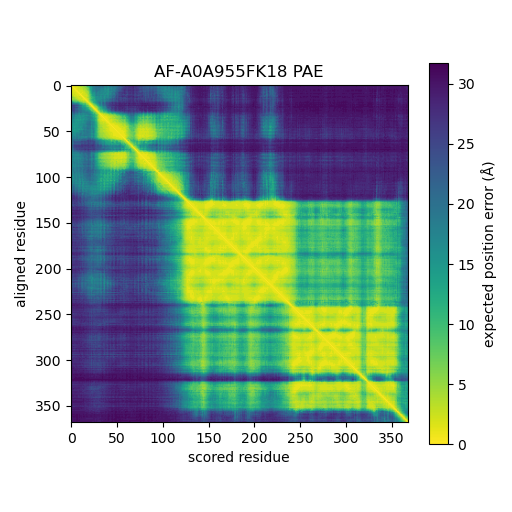76 N N . ASP A 1 166 ? -2.753 0.736 13.221 1.00 96.12 166 ASP A N 1
ATOM 1277 C CA . ASP A 1 166 ? -3.447 -0.429 13.776 1.00 96.12 166 ASP A CA 1
ATOM 1278 C C . ASP A 1 166 ? -2.878 -1.751 13.228 1.00 96.12 166 ASP A C 1
ATOM 1280 O O . ASP A 1 166 ? -3.144 -2.835 13.754 1.00 96.12 166 ASP A O 1
ATOM 1284 N N . LEU A 1 167 ? -2.039 -1.662 12.188 1.00 97.75 167 LEU A N 1
ATOM 1285 C CA . LEU A 1 167 ? -1.332 -2.786 11.587 1.00 97.75 167 LEU A CA 1
ATOM 1286 C C . LEU A 1 167 ? 0.056 -2.972 12.213 1.00 97.75 167 LEU A C 1
ATOM 1288 O O . LEU A 1 167 ? 0.914 -2.093 12.171 1.00 97.75 167 LEU A O 1
ATOM 1292 N N . THR A 1 168 ? 0.317 -4.176 12.715 1.00 97.38 168 THR A N 1
ATOM 1293 C CA . THR A 1 168 ? 1.666 -4.642 13.048 1.00 97.38 168 THR A CA 1
ATOM 1294 C C . THR A 1 168 ? 2.254 -5.370 11.845 1.00 97.38 168 THR A C 1
ATOM 1296 O O . THR A 1 168 ? 1.737 -6.409 11.433 1.00 97.38 168 THR A O 1
ATOM 1299 N N . LEU A 1 169 ? 3.339 -4.827 11.289 1.00 97.69 169 LEU A N 1
ATOM 1300 C CA . LEU A 1 169 ? 4.036 -5.376 10.124 1.00 97.69 169 LEU A CA 1
ATOM 1301 C C . LEU A 1 169 ? 5.168 -6.316 10.566 1.00 97.69 169 LEU A C 1
ATOM 1303 O O . LEU A 1 169 ? 6.202 -5.861 11.056 1.00 97.69 169 LEU A O 1
ATOM 1307 N N . GLY A 1 170 ? 4.945 -7.625 10.436 1.00 96.69 170 GLY A N 1
ATOM 1308 C CA . GLY A 1 170 ? 5.933 -8.674 10.692 1.00 96.69 170 GLY A CA 1
ATOM 1309 C C . GLY A 1 170 ? 6.603 -9.201 9.419 1.00 96.69 170 GLY A C 1
ATOM 1310 O O . GLY A 1 170 ? 6.412 -8.684 8.320 1.00 96.69 170 GLY A O 1
ATOM 1311 N N . GLY A 1 171 ? 7.377 -10.277 9.561 1.00 96.94 171 GLY A N 1
ATOM 1312 C CA . GLY A 1 171 ? 8.132 -10.891 8.464 1.00 96.94 171 GLY A CA 1
ATOM 1313 C C . GLY A 1 171 ? 9.571 -10.378 8.347 1.00 96.94 171 GLY A C 1
ATOM 1314 O O . GLY A 1 171 ? 10.062 -9.655 9.215 1.00 96.94 171 GLY A O 1
ATOM 1315 N N . THR A 1 172 ? 10.281 -10.823 7.311 1.00 97.50 172 THR A N 1
ATOM 1316 C CA . THR A 1 172 ? 11.720 -10.563 7.125 1.00 97.50 172 THR A CA 1
ATOM 1317 C C . THR A 1 172 ? 12.036 -9.439 6.143 1.00 97.50 172 THR A C 1
ATOM 1319 O O . THR A 1 172 ? 13.175 -8.972 6.126 1.00 97.50 172 THR A O 1
ATOM 1322 N N . ALA A 1 173 ? 11.065 -8.994 5.338 1.00 94.94 173 ALA A N 1
ATOM 1323 C CA . ALA A 1 173 ? 11.289 -7.932 4.364 1.00 94.94 173 ALA A CA 1
ATOM 1324 C C . ALA A 1 173 ? 11.616 -6.609 5.086 1.00 94.94 173 ALA A C 1
ATOM 1326 O O . ALA A 1 173 ? 10.886 -6.224 6.006 1.00 94.94 173 ALA A O 1
ATOM 1327 N N . PRO A 1 174 ? 12.692 -5.895 4.715 1.00 93.12 174 PRO A N 1
ATOM 1328 C CA . PRO A 1 174 ? 13.018 -4.607 5.313 1.00 93.12 174 PRO A CA 1
ATOM 1329 C C . PRO A 1 174 ? 12.158 -3.471 4.740 1.00 93.12 174 PRO A C 1
ATOM 1331 O O . PRO A 1 174 ? 11.594 -3.567 3.649 1.00 93.12 174 PRO A O 1
ATOM 1334 N N . GLY A 1 175 ? 12.086 -2.364 5.489 1.00 91.75 175 GLY A N 1
ATOM 1335 C CA . GLY A 1 175 ? 11.466 -1.118 5.026 1.00 91.75 175 GLY A CA 1
ATOM 1336 C C . GLY A 1 175 ? 9.964 -1.217 4.757 1.00 91.75 175 GLY A C 1
ATOM 1337 O O . GLY A 1 175 ? 9.462 -0.515 3.882 1.00 91.75 175 GLY A O 1
ATOM 1338 N N . GLN A 1 176 ? 9.258 -2.094 5.478 1.00 94.50 176 GLN A N 1
ATOM 1339 C CA . GLN A 1 176 ? 7.824 -2.281 5.287 1.00 94.50 176 GLN A CA 1
ATOM 1340 C C . GLN A 1 176 ? 7.037 -1.019 5.644 1.00 94.50 176 GLN A C 1
ATOM 1342 O O . GLN A 1 176 ? 7.277 -0.407 6.686 1.00 94.50 176 GLN A O 1
ATOM 1347 N N . ALA A 1 177 ? 6.075 -0.650 4.804 1.00 94.44 177 ALA A N 1
ATOM 1348 C CA . ALA A 1 177 ? 5.186 0.474 5.069 1.00 94.44 177 ALA A CA 1
ATOM 1349 C C . ALA A 1 177 ? 3.804 0.252 4.452 1.00 94.44 177 ALA A C 1
ATOM 1351 O O . ALA A 1 177 ? 3.681 -0.220 3.321 1.00 94.44 177 ALA A O 1
ATOM 1352 N N . VAL A 1 178 ? 2.758 0.634 5.184 1.00 95.81 178 VAL A N 1
ATOM 1353 C CA . VAL A 1 178 ? 1.390 0.672 4.654 1.00 95.81 178 VAL A CA 1
ATOM 1354 C C . VAL A 1 178 ? 1.282 1.844 3.681 1.00 95.81 178 VAL A C 1
ATOM 1356 O O . VAL A 1 178 ? 1.502 2.991 4.062 1.00 95.81 178 VAL A O 1
ATOM 1359 N N . GLN A 1 179 ? 0.947 1.552 2.428 1.00 92.38 179 GLN A N 1
ATOM 1360 C CA . GLN A 1 179 ? 0.781 2.545 1.366 1.00 92.38 179 GLN A CA 1
ATOM 1361 C C . GLN A 1 179 ? -0.635 3.093 1.310 1.00 92.38 179 GLN A C 1
ATOM 1363 O O . GLN A 1 179 ? -0.845 4.280 1.084 1.00 92.38 179 GLN A O 1
ATOM 1368 N N . SER A 1 180 ? -1.617 2.215 1.475 1.00 92.50 180 SER A N 1
ATOM 1369 C CA . SER A 1 180 ? -3.022 2.597 1.489 1.00 92.50 180 SER A CA 1
ATOM 1370 C C . SER A 1 180 ? -3.858 1.535 2.181 1.00 92.50 180 SER A C 1
ATOM 1372 O O . SER A 1 180 ? -3.493 0.356 2.233 1.00 92.50 180 SER A O 1
ATOM 1374 N N . ILE A 1 181 ? -4.978 2.006 2.713 1.00 96.31 181 ILE A N 1
ATOM 1375 C CA . ILE A 1 181 ? -6.085 1.207 3.211 1.00 96.31 181 ILE A CA 1
ATOM 1376 C C . ILE A 1 181 ? -7.308 1.757 2.489 1.00 96.31 181 ILE A C 1
ATOM 1378 O O . ILE A 1 181 ? -7.647 2.929 2.660 1.00 96.31 181 ILE A O 1
ATOM 1382 N N . THR A 1 182 ? -7.928 0.950 1.641 1.00 94.75 182 THR A N 1
ATOM 1383 C CA . THR A 1 182 ? -9.117 1.340 0.879 1.00 94.75 182 THR A CA 1
ATOM 1384 C C . THR A 1 182 ? -10.238 0.359 1.145 1.00 94.75 182 THR A C 1
ATOM 1386 O O . THR A 1 182 ? -10.009 -0.818 1.392 1.00 94.75 182 THR A O 1
ATOM 1389 N N . GLU A 1 183 ? -11.474 0.836 1.136 1.00 94.88 183 GLU A N 1
ATOM 1390 C CA . GLU A 1 183 ? -12.622 -0.059 1.231 1.00 94.88 183 GLU A CA 1
ATOM 1391 C C . GLU A 1 183 ? -12.779 -0.853 -0.072 1.00 94.88 183 GLU A C 1
ATOM 1393 O O . GLU A 1 183 ? -12.528 -0.333 -1.161 1.00 94.88 183 GLU A O 1
ATOM 1398 N N . ALA A 1 184 ? -13.191 -2.112 0.040 1.00 90.19 184 ALA A N 1
ATOM 1399 C CA . ALA A 1 184 ? -13.364 -3.018 -1.087 1.00 90.19 184 ALA A CA 1
ATOM 1400 C C . ALA A 1 184 ? -14.665 -3.827 -0.959 1.00 90.19 184 ALA A C 1
ATOM 1402 O O . ALA A 1 184 ? -15.319 -3.845 0.083 1.00 90.19 184 ALA A O 1
ATOM 1403 N N . GLY A 1 185 ? -15.049 -4.523 -2.031 1.00 85.81 185 GLY A N 1
ATOM 1404 C CA . GLY A 1 185 ? -16.236 -5.379 -2.033 1.00 85.81 185 GLY A CA 1
ATOM 1405 C C . GLY A 1 185 ? -17.543 -4.588 -2.136 1.00 85.81 185 GLY A C 1
ATOM 1406 O O . GLY A 1 185 ? -17.773 -3.899 -3.127 1.00 85.81 185 GLY A O 1
ATOM 1407 N N . THR A 1 186 ? -18.424 -4.735 -1.147 1.00 89.19 186 THR A N 1
ATOM 1408 C CA . THR A 1 186 ? -19.784 -4.162 -1.112 1.00 89.19 186 THR A CA 1
ATOM 1409 C C . THR A 1 186 ? -19.852 -2.720 -0.609 1.00 89.19 186 THR A C 1
ATOM 1411 O O . THR A 1 186 ? -20.934 -2.135 -0.635 1.00 89.19 186 THR A O 1
ATOM 1414 N N . PHE A 1 187 ? -18.723 -2.135 -0.191 1.00 91.50 187 PHE A N 1
ATOM 1415 C CA . PHE A 1 187 ? -18.645 -0.780 0.373 1.00 91.50 187 PHE A CA 1
ATOM 1416 C C . PHE A 1 187 ? -19.576 -0.558 1.582 1.00 91.50 187 PHE A C 1
ATOM 1418 O O . PHE A 1 187 ? -20.211 0.487 1.736 1.00 91.50 187 PHE A O 1
ATOM 1425 N N . ASP A 1 188 ? -19.683 -1.579 2.431 1.00 94.56 188 ASP A N 1
ATOM 1426 C CA . ASP A 1 188 ? -20.528 -1.621 3.628 1.00 94.56 188 ASP A CA 1
ATOM 1427 C C . ASP A 1 188 ? -19.730 -1.518 4.940 1.00 94.56 188 ASP A C 1
ATOM 1429 O O . ASP A 1 188 ? -20.252 -1.828 6.010 1.00 94.56 188 ASP A O 1
ATOM 1433 N N . GLN A 1 189 ? -18.481 -1.051 4.873 1.00 95.88 189 GLN A N 1
ATOM 1434 C CA . GLN A 1 189 ? -17.536 -0.892 5.982 1.00 95.88 189 GLN A CA 1
ATOM 1435 C C . GLN A 1 189 ? -17.062 -2.197 6.620 1.00 95.88 189 GLN A C 1
ATOM 1437 O O . GLN A 1 189 ? -16.546 -2.168 7.736 1.00 95.88 189 GLN A O 1
ATOM 1442 N N . THR A 1 190 ? -17.207 -3.332 5.935 1.00 97.25 190 THR A N 1
ATOM 1443 C CA . THR A 1 190 ? -16.741 -4.632 6.445 1.00 97.25 190 THR A CA 1
ATOM 1444 C C . THR A 1 190 ? -15.428 -5.088 5.821 1.00 97.25 190 THR A C 1
ATOM 1446 O O . THR A 1 190 ? -14.660 -5.789 6.471 1.00 97.25 190 THR A O 1
ATOM 1449 N N . THR A 1 191 ? -15.147 -4.702 4.575 1.00 97.44 191 THR A N 1
ATOM 1450 C CA . THR A 1 191 ? -14.033 -5.256 3.796 1.00 97.44 191 THR A CA 1
ATOM 1451 C C . THR A 1 191 ? -13.105 -4.156 3.304 1.00 97.44 191 THR A C 1
ATOM 1453 O O . THR A 1 191 ? -13.543 -3.169 2.713 1.00 97.44 191 THR A O 1
ATOM 1456 N N . PHE A 1 192 ? -11.806 -4.345 3.518 1.00 97.62 192 PHE A N 1
ATOM 1457 C CA . PHE A 1 192 ? -10.769 -3.392 3.147 1.00 97.62 192 PHE A CA 1
ATOM 1458 C C . PHE A 1 192 ? -9.619 -4.087 2.428 1.00 97.62 192 PHE A C 1
ATOM 1460 O O . PHE A 1 192 ? -9.293 -5.244 2.684 1.00 97.62 192 PHE A O 1
ATOM 1467 N N . GLU A 1 193 ? -8.981 -3.358 1.529 1.00 97.12 193 GLU A N 1
ATOM 1468 C CA . GLU A 1 193 ? -7.741 -3.730 0.882 1.00 97.12 193 GLU A CA 1
ATOM 1469 C C . GLU A 1 193 ? -6.594 -2.933 1.499 1.00 97.12 193 GLU A C 1
ATOM 1471 O O . GLU A 1 193 ? -6.612 -1.702 1.522 1.00 97.12 193 GLU A O 1
ATOM 1476 N N . VAL A 1 194 ? -5.584 -3.645 1.995 1.00 97.38 194 VAL A N 1
ATOM 1477 C CA . VAL A 1 194 ? -4.374 -3.053 2.564 1.00 97.38 194 VAL A CA 1
ATOM 1478 C C . VAL A 1 194 ? -3.210 -3.318 1.626 1.00 97.38 194 VAL A C 1
ATOM 1480 O O . VAL A 1 194 ? -2.908 -4.462 1.286 1.00 97.38 194 VAL A O 1
ATOM 1483 N N . ARG A 1 195 ? -2.530 -2.247 1.219 1.00 94.81 195 ARG A N 1
ATOM 1484 C CA . ARG A 1 195 ? -1.344 -2.309 0.363 1.00 94.81 195 ARG A CA 1
ATOM 1485 C C . ARG A 1 195 ? -0.110 -2.031 1.190 1.00 94.81 195 ARG A C 1
ATOM 1487 O O . ARG A 1 195 ? -0.017 -0.975 1.812 1.00 94.81 195 ARG A O 1
ATOM 1494 N N . ILE A 1 196 ? 0.842 -2.956 1.178 1.00 94.75 196 ILE A N 1
ATOM 1495 C CA . ILE A 1 196 ? 2.071 -2.868 1.968 1.00 94.75 196 ILE A CA 1
ATOM 1496 C C . ILE A 1 196 ? 3.254 -2.938 1.019 1.00 94.75 196 ILE A C 1
ATOM 1498 O O . ILE A 1 196 ? 3.380 -3.895 0.258 1.00 94.75 196 ILE A O 1
ATOM 1502 N N . GLN A 1 197 ? 4.107 -1.920 1.059 1.00 91.38 197 GLN A N 1
ATOM 1503 C CA . GLN A 1 197 ? 5.373 -1.929 0.337 1.00 91.38 197 GLN A CA 1
ATOM 1504 C C . GLN A 1 197 ? 6.498 -2.504 1.195 1.00 91.38 197 GLN A C 1
ATOM 1506 O O . GLN A 1 197 ? 6.441 -2.373 2.415 1.00 91.38 197 GLN A O 1
ATOM 1511 N N . ALA A 1 198 ? 7.533 -3.051 0.561 1.00 90.94 198 ALA A N 1
ATOM 1512 C CA . ALA A 1 198 ? 8.825 -3.354 1.175 1.00 90.94 198 ALA A CA 1
ATOM 1513 C C . ALA A 1 198 ? 9.979 -2.858 0.291 1.00 90.94 198 ALA A C 1
ATOM 1515 O O . ALA A 1 198 ? 9.820 -2.681 -0.917 1.00 90.94 198 ALA A O 1
ATOM 1516 N N . THR A 1 199 ? 11.150 -2.618 0.884 1.00 87.19 199 THR A N 1
ATOM 1517 C CA . THR A 1 199 ? 12.303 -2.052 0.159 1.00 87.19 199 THR A CA 1
ATOM 1518 C C . THR A 1 199 ? 13.282 -3.098 -0.365 1.00 87.19 199 THR A C 1
ATOM 1520 O O . THR A 1 199 ? 14.118 -2.766 -1.201 1.00 87.19 199 THR A O 1
ATOM 1523 N N . ALA A 1 200 ? 13.201 -4.345 0.102 1.00 88.31 200 ALA A N 1
ATOM 1524 C CA . ALA A 1 200 ? 13.974 -5.468 -0.426 1.00 88.31 200 ALA A CA 1
ATOM 1525 C C . ALA A 1 200 ? 13.246 -6.796 -0.182 1.00 88.31 200 ALA A C 1
ATOM 1527 O O . ALA A 1 200 ? 12.261 -6.836 0.559 1.00 88.31 200 ALA A O 1
ATOM 1528 N N . ALA A 1 201 ? 13.757 -7.863 -0.796 1.00 92.00 201 ALA A N 1
ATOM 1529 C CA . ALA A 1 201 ? 13.194 -9.203 -0.702 1.00 92.00 201 ALA A CA 1
ATOM 1530 C C . ALA A 1 201 ? 13.014 -9.680 0.750 1.00 92.00 201 ALA A C 1
ATOM 1532 O O . ALA A 1 201 ? 13.823 -9.382 1.635 1.00 92.00 201 ALA A O 1
ATOM 1533 N N . GLY A 1 202 ? 11.968 -10.468 0.975 1.00 95.12 202 GLY A N 1
ATOM 1534 C CA . GLY A 1 202 ? 11.642 -11.074 2.259 1.00 95.12 202 GLY A CA 1
ATOM 1535 C C . GLY A 1 202 ? 10.144 -11.312 2.410 1.00 95.12 202 GLY A C 1
ATOM 1536 O O . GLY A 1 202 ? 9.360 -11.069 1.497 1.00 95.12 202 GLY A O 1
ATOM 1537 N N . THR A 1 203 ? 9.732 -11.775 3.585 1.00 97.12 203 THR A N 1
ATOM 1538 C CA . THR A 1 203 ? 8.313 -11.983 3.886 1.00 97.12 203 THR A CA 1
ATOM 1539 C C . THR A 1 203 ? 7.684 -10.729 4.480 1.00 97.12 203 THR A C 1
ATOM 1541 O O . THR A 1 203 ? 8.302 -10.031 5.287 1.00 97.12 203 THR A O 1
ATOM 1544 N N . ILE A 1 204 ? 6.443 -10.460 4.095 1.00 97.94 204 ILE A N 1
ATOM 1545 C CA . ILE A 1 204 ? 5.576 -9.426 4.661 1.00 97.94 204 ILE A CA 1
ATOM 1546 C C . ILE A 1 204 ? 4.436 -10.162 5.357 1.00 97.94 204 ILE A C 1
ATOM 1548 O O . ILE A 1 204 ? 3.716 -10.917 4.706 1.00 97.94 204 ILE A O 1
ATOM 1552 N N . GLN A 1 205 ? 4.296 -9.975 6.670 1.00 97.94 205 GLN A N 1
ATOM 1553 C CA . GLN A 1 205 ? 3.284 -10.667 7.471 1.00 97.94 205 GLN A CA 1
ATOM 1554 C C . GLN A 1 205 ? 2.531 -9.690 8.385 1.00 97.94 205 GLN A C 1
ATOM 1556 O O . GLN A 1 205 ? 2.925 -9.503 9.541 1.00 97.94 205 GLN A O 1
ATOM 1561 N N . PRO A 1 206 ? 1.485 -9.010 7.885 1.00 98.44 206 PRO A N 1
ATOM 1562 C CA . PRO A 1 206 ? 0.712 -8.071 8.679 1.00 98.44 206 PRO A CA 1
ATOM 1563 C C . PRO A 1 206 ? -0.243 -8.772 9.653 1.00 98.44 206 PRO A C 1
ATOM 1565 O O . PRO A 1 206 ? -0.720 -9.887 9.435 1.00 98.44 206 PRO A O 1
ATOM 1568 N N . SER A 1 207 ? -0.561 -8.070 10.733 1.00 98.12 207 SER A N 1
ATOM 1569 C CA . SER A 1 207 ? -1.621 -8.417 11.683 1.00 98.12 207 SER A CA 1
ATOM 1570 C C . SER A 1 207 ? -2.271 -7.144 12.218 1.00 98.12 207 SER A C 1
ATOM 1572 O O . SER A 1 207 ? -1.648 -6.085 12.193 1.00 98.12 207 SER A O 1
ATOM 1574 N N . ILE A 1 208 ? -3.510 -7.231 12.698 1.00 97.88 208 ILE A N 1
ATOM 1575 C CA . ILE A 1 208 ? -4.220 -6.117 13.342 1.00 97.88 208 ILE A CA 1
ATOM 1576 C C . ILE A 1 208 ? -4.295 -6.415 14.834 1.00 97.88 208 ILE A C 1
ATOM 1578 O O . ILE A 1 208 ? -4.778 -7.480 15.230 1.00 97.88 208 ILE A O 1
ATOM 1582 N N . THR A 1 209 ? -3.795 -5.497 15.659 1.00 94.06 209 THR A N 1
ATOM 1583 C CA . THR A 1 209 ? -3.763 -5.664 17.118 1.00 94.06 209 THR A CA 1
ATOM 1584 C C . THR A 1 209 ? -5.171 -5.632 17.705 1.00 94.06 209 THR A C 1
ATOM 1586 O O . THR A 1 209 ? -6.077 -5.009 17.151 1.00 94.06 209 THR A O 1
ATOM 1589 N N . ALA A 1 210 ? -5.374 -6.315 18.833 1.00 93.19 210 ALA A N 1
ATOM 1590 C CA . ALA A 1 210 ? -6.644 -6.244 19.547 1.00 93.19 210 ALA A CA 1
ATOM 1591 C C . ALA A 1 210 ? -6.919 -4.814 20.036 1.00 93.19 210 ALA A C 1
ATOM 1593 O O . ALA A 1 210 ? -5.993 -4.076 20.370 1.00 93.19 210 ALA A O 1
ATOM 1594 N N . GLU A 1 211 ? -8.199 -4.473 20.123 1.00 92.88 211 GLU A N 1
ATOM 1595 C CA . GLU A 1 211 ? -8.711 -3.216 20.665 1.00 92.88 211 GLU A CA 1
ATOM 1596 C C . GLU A 1 211 ? -8.270 -1.937 19.921 1.00 92.88 211 GLU A C 1
ATOM 1598 O O . GLU A 1 211 ? -8.312 -0.851 20.497 1.00 92.88 211 GLU A O 1
ATOM 1603 N N . SER A 1 212 ? -7.872 -2.044 18.649 1.00 93.19 212 SER A N 1
ATOM 1604 C CA . SER A 1 212 ? -7.383 -0.917 17.834 1.00 93.19 212 SER A CA 1
ATOM 1605 C C . SER A 1 212 ? -8.472 -0.281 16.960 1.00 93.19 212 SER A C 1
ATOM 1607 O O . SER A 1 212 ? -8.565 0.940 16.870 1.00 93.19 212 SER A O 1
ATOM 1609 N N . VAL A 1 213 ? -9.358 -1.098 16.390 1.00 96.25 213 VAL A N 1
ATOM 1610 C CA . VAL A 1 213 ? -10.433 -0.693 15.474 1.00 96.25 213 VAL A CA 1
ATOM 1611 C C . VAL A 1 213 ? -11.788 -0.784 16.172 1.00 96.25 213 VAL A C 1
ATOM 1613 O O . VAL A 1 213 ? -12.074 -1.753 16.878 1.00 96.25 213 VAL A O 1
ATOM 1616 N N . THR A 1 214 ? -12.643 0.220 15.963 1.00 93.81 214 THR A N 1
ATOM 1617 C CA . THR A 1 214 ? -13.954 0.347 16.620 1.00 93.81 214 THR A CA 1
ATOM 1618 C C . THR A 1 214 ? -15.095 -0.028 15.675 1.00 93.81 214 THR A C 1
ATOM 1620 O O . THR A 1 214 ? -15.153 0.437 14.536 1.00 93.81 214 THR A O 1
ATOM 1623 N N . ALA A 1 215 ? -16.037 -0.842 16.153 1.00 94.44 215 ALA A N 1
ATOM 1624 C CA . ALA A 1 215 ? -17.261 -1.162 15.426 1.00 94.44 215 ALA A CA 1
ATOM 1625 C C . ALA A 1 215 ? -18.184 0.064 15.326 1.00 94.44 215 ALA A C 1
ATOM 1627 O O . ALA A 1 215 ? -18.297 0.854 16.264 1.00 94.44 215 ALA A O 1
ATOM 1628 N N . LEU A 1 216 ? -18.912 0.194 14.215 1.00 92.31 216 LEU A N 1
ATOM 1629 C CA . LEU A 1 216 ? -19.922 1.244 14.065 1.00 92.31 216 LEU A CA 1
ATOM 1630 C C . LEU A 1 216 ? -21.110 1.011 15.011 1.00 92.31 216 LEU A C 1
ATOM 1632 O O . LEU A 1 216 ? -21.727 1.962 15.488 1.00 92.31 216 LEU A O 1
ATOM 1636 N N . ASN A 1 217 ? -21.423 -0.257 15.291 1.00 88.25 217 ASN A N 1
ATOM 1637 C CA . ASN A 1 217 ? -22.353 -0.649 16.338 1.00 88.25 217 ASN A CA 1
ATOM 1638 C C . ASN A 1 217 ? -21.669 -0.536 17.713 1.00 88.25 217 ASN A C 1
ATOM 1640 O O . ASN A 1 217 ? -20.795 -1.351 18.024 1.00 88.25 217 ASN A O 1
ATOM 1644 N N . PRO A 1 218 ? -22.095 0.395 18.588 1.00 83.19 218 PRO A N 1
ATOM 1645 C CA . PRO A 1 218 ? -21.439 0.594 19.875 1.00 83.19 218 PRO A CA 1
ATOM 1646 C C . PRO A 1 218 ? -21.495 -0.634 20.785 1.00 83.19 218 PRO A C 1
ATOM 1648 O O . PRO A 1 218 ? -20.637 -0.773 21.645 1.00 83.19 218 PRO A O 1
ATOM 1651 N N . ALA A 1 219 ? -22.468 -1.536 20.611 1.00 83.06 219 ALA A N 1
ATOM 1652 C CA . ALA A 1 219 ? -22.570 -2.744 21.432 1.00 83.06 219 ALA A CA 1
ATOM 1653 C C . ALA A 1 219 ? -21.399 -3.720 21.210 1.00 83.06 219 ALA A C 1
ATOM 1655 O O . ALA A 1 219 ? -21.054 -4.471 22.122 1.00 83.06 219 ALA A O 1
ATOM 1656 N N . SER A 1 220 ? -20.788 -3.692 20.023 1.00 87.00 220 SER A N 1
ATOM 1657 C CA . SER A 1 220 ? -19.722 -4.613 19.613 1.00 87.00 220 SER A CA 1
ATOM 1658 C C . SER A 1 2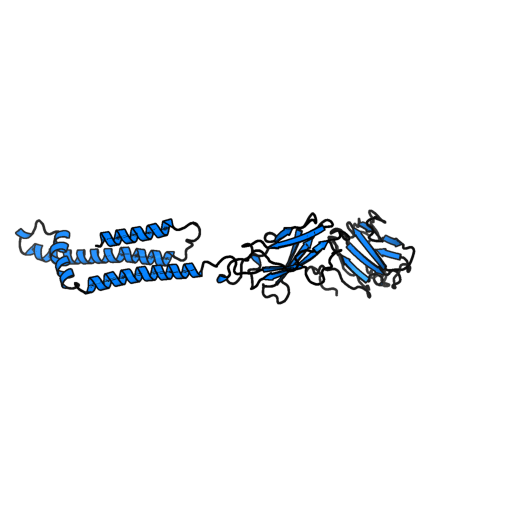20 ? -18.323 -4.187 20.049 1.00 87.00 220 SER A C 1
ATOM 1660 O O . SER A 1 220 ? -17.403 -5.005 20.049 1.00 87.00 220 SER A O 1
ATOM 1662 N N . GLY A 1 221 ? -18.163 -2.924 20.450 1.00 89.50 221 GLY A N 1
ATOM 1663 C CA . GLY A 1 221 ? -16.908 -2.402 20.979 1.00 89.50 221 GLY A CA 1
ATOM 1664 C C . GLY A 1 221 ? -15.794 -2.387 19.938 1.00 89.50 221 GLY A C 1
ATOM 1665 O O . GLY A 1 221 ? -15.949 -1.819 18.857 1.00 89.50 221 GLY A O 1
ATOM 1666 N N . THR A 1 222 ? -14.656 -2.977 20.289 1.00 93.38 222 THR A N 1
ATOM 1667 C CA . THR A 1 222 ? -13.441 -2.999 19.467 1.00 93.38 222 THR A CA 1
ATOM 1668 C C . THR A 1 222 ? -13.077 -4.407 19.005 1.00 93.38 222 THR A C 1
ATOM 1670 O O . THR A 1 222 ? -13.628 -5.403 19.487 1.00 93.38 222 THR A O 1
ATOM 1673 N N . ASN A 1 223 ? -12.160 -4.496 18.042 1.00 95.00 223 ASN A N 1
ATOM 1674 C CA . ASN A 1 223 ? -11.764 -5.758 17.427 1.00 95.00 223 ASN A CA 1
ATOM 1675 C C . ASN A 1 223 ? -10.960 -6.686 18.355 1.00 95.00 223 ASN A C 1
ATOM 1677 O O . ASN A 1 223 ? -10.194 -6.244 19.209 1.00 95.00 223 ASN A O 1
ATOM 1681 N N . ASN A 1 224 ? -11.053 -7.993 18.109 1.00 93.75 224 ASN A N 1
ATOM 1682 C CA . ASN A 1 224 ? -10.061 -8.969 18.566 1.00 93.75 224 ASN A CA 1
ATOM 1683 C C . ASN A 1 224 ? -8.767 -8.875 17.750 1.00 93.75 224 ASN A C 1
ATOM 1685 O O . ASN A 1 224 ? -8.761 -8.339 16.642 1.00 93.75 224 ASN A O 1
ATOM 1689 N N . LEU A 1 225 ? -7.687 -9.478 18.259 1.00 95.50 225 LEU A N 1
ATOM 1690 C CA . LEU A 1 225 ? -6.488 -9.740 17.457 1.00 95.50 225 LEU A CA 1
ATOM 1691 C C . LEU A 1 225 ? -6.887 -10.455 16.156 1.00 95.50 225 LEU A C 1
ATOM 1693 O O . LEU A 1 225 ? -7.664 -11.413 16.196 1.00 95.50 225 LEU A O 1
ATOM 1697 N N . SER A 1 226 ? -6.357 -9.998 15.019 1.00 97.81 226 SER A N 1
ATOM 1698 C CA . SER A 1 226 ? -6.698 -10.587 13.723 1.00 97.81 226 SER A CA 1
ATOM 1699 C C . SER A 1 226 ? -6.341 -12.064 13.639 1.00 97.81 226 SER A C 1
ATOM 1701 O O . SER A 1 226 ? -5.262 -12.477 14.069 1.00 97.81 226 SER A O 1
ATOM 1703 N N . THR A 1 227 ? -7.211 -12.832 12.993 1.00 97.94 227 THR A N 1
ATOM 1704 C CA . THR A 1 227 ? -6.931 -14.214 12.581 1.00 97.94 227 THR A CA 1
ATOM 1705 C C . THR A 1 227 ? -6.651 -14.279 11.082 1.00 97.94 227 THR A C 1
ATOM 1707 O O . THR A 1 227 ? -6.839 -13.295 10.370 1.00 97.94 227 THR A O 1
ATOM 1710 N N . SER A 1 228 ? -6.147 -15.411 10.599 1.00 97.75 228 SER A N 1
ATOM 1711 C CA . SER A 1 228 ? -5.795 -15.570 9.191 1.00 97.75 228 SER A CA 1
ATOM 1712 C C . SER A 1 228 ? -5.767 -17.042 8.787 1.00 97.75 228 SER A C 1
ATOM 1714 O O . SER A 1 228 ? -5.441 -17.909 9.603 1.00 97.75 228 SER A O 1
ATOM 1716 N N . THR A 1 229 ? -6.114 -17.303 7.529 1.00 97.19 229 THR A N 1
ATOM 1717 C CA . THR A 1 229 ? -5.761 -18.532 6.810 1.00 97.19 229 THR A CA 1
ATOM 1718 C C . THR A 1 229 ? -4.375 -18.404 6.182 1.00 97.19 229 THR A C 1
ATOM 1720 O O . THR A 1 229 ? -3.586 -19.343 6.265 1.00 97.19 229 THR A O 1
ATOM 1723 N N . ASP A 1 230 ? -4.082 -17.250 5.581 1.00 96.88 230 ASP A N 1
ATOM 1724 C CA . ASP A 1 230 ? -2.780 -16.926 5.007 1.00 96.88 230 ASP A CA 1
ATOM 1725 C C . ASP A 1 230 ? -2.518 -15.415 5.031 1.00 96.88 230 ASP A C 1
ATOM 1727 O O . ASP A 1 230 ? -3.043 -14.683 4.202 1.00 96.88 230 ASP A O 1
ATOM 1731 N N . ASN A 1 231 ? -1.698 -14.933 5.965 1.00 97.31 231 ASN A N 1
ATOM 1732 C CA . ASN A 1 231 ? -1.324 -13.524 6.076 1.00 97.31 231 ASN A CA 1
ATOM 1733 C C . ASN A 1 231 ? 0.127 -13.280 5.675 1.00 97.31 231 ASN A C 1
ATOM 1735 O O . ASN A 1 231 ? 0.724 -12.332 6.178 1.00 97.31 231 ASN A O 1
ATOM 1739 N N . GLN A 1 232 ? 0.732 -14.117 4.834 1.00 97.31 232 GLN A N 1
ATOM 1740 C CA . GLN A 1 232 ? 2.127 -13.948 4.447 1.00 97.31 232 GLN A CA 1
ATOM 1741 C C . GLN A 1 232 ? 2.255 -13.814 2.934 1.00 97.31 232 GLN A C 1
ATOM 1743 O O . GLN A 1 232 ? 1.768 -14.645 2.194 1.00 97.31 232 GLN A O 1
ATOM 1748 N N . VAL A 1 233 ? 2.969 -12.785 2.477 1.00 97.38 233 VAL A N 1
ATOM 1749 C CA . VAL A 1 233 ? 3.406 -12.683 1.077 1.00 97.38 233 VAL A CA 1
ATOM 1750 C C . VAL A 1 233 ? 4.927 -12.662 1.043 1.00 97.38 233 VAL A C 1
ATOM 1752 O O . VAL A 1 233 ? 5.550 -11.888 1.778 1.00 97.38 233 VAL A O 1
ATOM 1755 N N . THR A 1 234 ? 5.542 -13.480 0.187 1.00 96.38 234 THR A N 1
ATOM 1756 C CA . THR A 1 234 ? 6.984 -13.420 -0.071 1.00 96.38 234 THR A CA 1
ATOM 1757 C C . THR A 1 234 ? 7.252 -12.425 -1.192 1.00 96.38 234 THR A C 1
ATOM 1759 O O . THR A 1 234 ? 6.966 -12.709 -2.346 1.00 96.38 234 THR A O 1
ATOM 1762 N N . TYR A 1 235 ? 7.823 -11.262 -0.888 1.00 92.88 235 TYR A N 1
ATOM 1763 C CA . TYR A 1 235 ? 8.341 -10.354 -1.912 1.00 92.88 235 TYR A CA 1
ATOM 1764 C C . TYR A 1 235 ? 9.721 -10.846 -2.370 1.00 92.88 235 TYR A C 1
ATOM 1766 O O . TYR A 1 235 ? 10.626 -11.002 -1.546 1.00 92.88 235 TYR A O 1
ATOM 1774 N N . ASP A 1 236 ? 9.892 -11.109 -3.667 1.00 89.38 236 ASP A N 1
ATOM 1775 C CA . ASP A 1 236 ? 11.120 -11.719 -4.201 1.00 89.38 236 ASP A CA 1
ATOM 1776 C C . ASP A 1 236 ? 12.250 -10.717 -4.505 1.00 89.38 236 ASP A C 1
ATOM 1778 O O . ASP A 1 236 ? 13.390 -11.124 -4.727 1.00 89.38 236 ASP A O 1
ATOM 1782 N N . GLY A 1 237 ? 11.968 -9.410 -4.445 1.00 82.81 237 GLY A N 1
ATOM 1783 C CA . GLY A 1 237 ? 12.955 -8.361 -4.702 1.00 82.81 237 GLY A CA 1
ATOM 1784 C C . GLY A 1 237 ? 13.142 -7.985 -6.171 1.00 82.81 237 GLY A C 1
ATOM 1785 O O . GLY A 1 237 ? 14.017 -7.168 -6.446 1.00 82.81 237 GLY A O 1
ATOM 1786 N N . SER A 1 238 ? 12.368 -8.560 -7.096 1.00 79.44 238 SER A N 1
ATOM 1787 C CA . SER A 1 238 ? 12.555 -8.357 -8.537 1.00 79.44 238 SER A CA 1
ATOM 1788 C C . SER A 1 238 ? 12.298 -6.922 -8.978 1.00 79.44 238 SER A C 1
ATOM 1790 O O . SER A 1 238 ? 12.950 -6.472 -9.916 1.00 79.44 238 SER A O 1
ATOM 1792 N N . TYR A 1 239 ? 11.361 -6.213 -8.336 1.00 76.94 239 TYR A N 1
ATOM 1793 C CA . TYR A 1 239 ? 10.983 -4.852 -8.720 1.00 76.94 239 TYR A CA 1
ATOM 1794 C C . TYR A 1 239 ? 11.029 -3.875 -7.543 1.00 76.94 239 TYR A C 1
ATOM 1796 O O . TYR A 1 239 ? 10.239 -3.993 -6.616 1.00 76.94 239 TYR A O 1
ATOM 1804 N N . SER A 1 240 ? 11.873 -2.843 -7.601 1.00 71.00 240 SER A N 1
ATOM 1805 C CA . SER A 1 240 ? 12.048 -1.837 -6.540 1.00 71.00 240 SER A CA 1
ATOM 1806 C C . SER A 1 240 ? 11.016 -0.692 -6.612 1.00 71.00 240 SER A C 1
ATOM 1808 O O . SER A 1 240 ? 10.631 -0.296 -7.711 1.00 71.00 240 SER A O 1
ATOM 1810 N N . PRO A 1 241 ? 10.613 -0.047 -5.491 1.00 68.88 241 PRO A N 1
ATOM 1811 C CA . PRO A 1 241 ? 9.653 1.072 -5.488 1.00 68.88 241 PRO A CA 1
ATOM 1812 C C . PRO A 1 241 ? 10.022 2.271 -6.377 1.00 68.88 241 PRO A C 1
ATOM 1814 O O . PRO A 1 241 ? 9.173 3.109 -6.692 1.00 68.88 241 PRO A O 1
ATOM 1817 N N . GLY A 1 242 ? 11.298 2.411 -6.740 1.00 77.56 242 GLY A N 1
ATOM 1818 C CA . GLY A 1 242 ? 11.806 3.489 -7.593 1.00 77.56 242 GLY A CA 1
ATOM 1819 C C . GLY A 1 242 ? 11.671 3.243 -9.098 1.00 77.56 242 GLY A C 1
ATOM 1820 O O . GLY A 1 242 ? 11.940 4.159 -9.874 1.00 77.56 242 GLY A O 1
ATOM 1821 N N . GLU A 1 243 ? 11.287 2.036 -9.513 1.00 86.44 243 GLU A N 1
ATOM 1822 C CA . GLU A 1 243 ? 11.354 1.597 -10.908 1.00 86.44 243 GLU A CA 1
ATOM 1823 C C . GLU A 1 243 ? 9.994 1.678 -11.594 1.00 86.44 243 GLU A C 1
ATOM 1825 O O . GLU A 1 243 ? 9.006 1.114 -11.122 1.00 86.44 243 GLU A O 1
ATOM 1830 N N . PHE A 1 244 ? 9.953 2.356 -12.737 1.00 89.12 244 PHE A N 1
ATOM 1831 C CA . PHE A 1 244 ? 8.887 2.187 -13.715 1.00 89.12 244 PHE A CA 1
ATOM 1832 C C . PHE A 1 244 ? 9.250 1.008 -14.621 1.00 89.12 244 PHE A C 1
ATOM 1834 O O . PHE A 1 244 ? 10.311 1.037 -15.244 1.00 89.12 244 PHE A O 1
ATOM 1841 N N . ILE A 1 245 ? 8.397 -0.017 -14.685 1.00 90.12 245 ILE A N 1
ATOM 1842 C CA . ILE A 1 245 ? 8.684 -1.261 -15.408 1.00 90.12 245 ILE A CA 1
ATOM 1843 C C . ILE A 1 245 ? 7.593 -1.544 -16.427 1.00 90.12 245 ILE A C 1
ATOM 1845 O O . ILE A 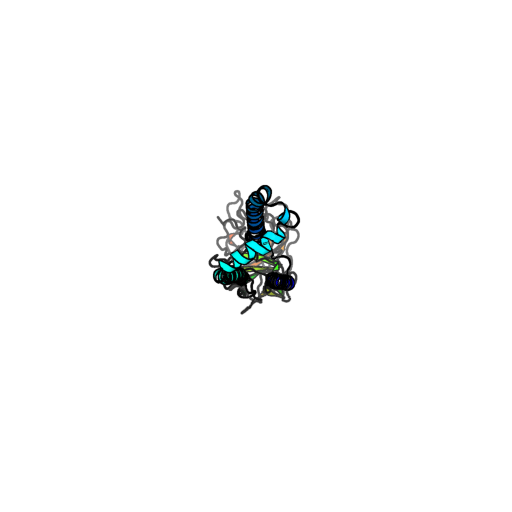1 245 ? 6.411 -1.680 -16.089 1.00 90.12 245 ILE A O 1
ATOM 1849 N N . VAL A 1 246 ? 8.020 -1.686 -17.678 1.00 92.56 246 VAL A N 1
ATOM 1850 C CA . VAL A 1 246 ? 7.163 -2.039 -18.811 1.00 92.56 246 VAL A CA 1
ATOM 1851 C C . VAL A 1 246 ? 7.665 -3.299 -19.482 1.00 92.56 246 VAL A C 1
ATOM 1853 O O . VAL A 1 246 ? 8.871 -3.497 -19.623 1.00 92.56 246 VAL A O 1
ATOM 1856 N N . ARG A 1 247 ? 6.731 -4.128 -19.943 1.00 94.44 247 ARG A N 1
ATOM 1857 C CA . ARG A 1 247 ? 7.035 -5.214 -20.867 1.00 94.44 247 ARG A CA 1
ATOM 1858 C C . ARG A 1 247 ? 6.810 -4.746 -22.288 1.00 94.44 247 ARG A C 1
ATOM 1860 O O . ARG A 1 247 ? 5.745 -4.214 -22.622 1.00 94.44 247 ARG A O 1
ATOM 1867 N N . VAL A 1 248 ? 7.794 -5.008 -23.134 1.00 95.81 248 VAL A N 1
ATOM 1868 C CA . VAL A 1 248 ? 7.734 -4.728 -24.564 1.00 95.81 248 VAL A CA 1
ATOM 1869 C C . VAL A 1 248 ? 7.920 -6.007 -25.360 1.00 95.81 248 VAL A C 1
ATOM 1871 O O . VAL A 1 248 ? 8.641 -6.903 -24.935 1.00 95.81 248 VAL A O 1
ATOM 1874 N N . LYS A 1 249 ? 7.298 -6.073 -26.531 1.00 96.38 249 LYS A N 1
ATOM 1875 C CA . LYS A 1 249 ? 7.467 -7.125 -27.525 1.00 96.38 249 LYS A CA 1
ATOM 1876 C C . LYS A 1 249 ? 8.025 -6.498 -28.801 1.00 96.38 249 LYS A C 1
ATOM 1878 O O . LYS A 1 249 ? 7.318 -5.787 -29.515 1.00 96.38 249 LYS A O 1
ATOM 1883 N N . THR A 1 250 ? 9.320 -6.681 -29.044 1.00 96.56 250 THR A N 1
ATOM 1884 C CA . THR A 1 250 ? 10.084 -5.853 -29.993 1.00 96.56 250 THR A CA 1
ATOM 1885 C C . THR A 1 250 ? 9.727 -6.080 -31.462 1.00 96.56 250 THR A C 1
ATOM 1887 O O . THR A 1 250 ? 9.934 -5.171 -32.269 1.00 96.56 250 THR A O 1
ATOM 1890 N N . ASP A 1 251 ? 9.144 -7.235 -31.799 1.00 95.31 251 ASP A N 1
ATOM 1891 C CA . ASP A 1 251 ? 8.632 -7.602 -33.126 1.00 95.31 251 ASP A CA 1
ATOM 1892 C C . ASP A 1 251 ? 7.229 -7.062 -33.441 1.00 95.31 251 ASP A C 1
ATOM 1894 O O . ASP A 1 251 ? 6.781 -7.172 -34.585 1.00 95.31 251 ASP A O 1
ATOM 1898 N N . ASN A 1 252 ? 6.541 -6.442 -32.478 1.00 93.06 252 ASN A N 1
ATOM 1899 C CA . ASN A 1 252 ? 5.307 -5.717 -32.774 1.00 93.06 252 ASN A CA 1
ATOM 1900 C C . ASN A 1 252 ? 5.592 -4.468 -33.639 1.00 93.06 252 ASN A C 1
ATOM 1902 O O . ASN A 1 252 ? 6.701 -3.925 -33.609 1.00 93.06 252 ASN A O 1
ATOM 1906 N N . PRO A 1 253 ? 4.597 -3.965 -34.397 1.00 89.00 253 PRO A N 1
ATOM 1907 C CA . PRO A 1 253 ? 4.760 -2.755 -35.199 1.00 89.00 253 PRO A CA 1
ATOM 1908 C C . PRO A 1 253 ? 5.201 -1.536 -34.372 1.00 89.00 253 PRO A C 1
ATOM 1910 O O . PRO A 1 253 ? 4.655 -1.261 -33.304 1.00 89.00 253 PRO A O 1
ATOM 1913 N N . GLY A 1 254 ? 6.172 -0.793 -34.903 1.00 87.38 254 GLY A N 1
ATOM 1914 C CA . GLY A 1 254 ? 6.709 0.447 -34.342 1.00 87.38 254 GLY A CA 1
ATOM 1915 C C . GLY A 1 254 ? 7.792 1.031 -35.252 1.00 87.38 254 GLY A C 1
ATOM 1916 O O . GLY A 1 254 ? 8.114 0.454 -36.293 1.00 87.38 254 GLY A O 1
ATOM 1917 N N . VAL A 1 255 ? 8.339 2.184 -34.875 1.00 88.06 255 VAL A N 1
ATOM 1918 C CA . VAL A 1 255 ? 9.357 2.911 -35.651 1.00 88.06 255 VAL A CA 1
ATOM 1919 C C . VAL A 1 255 ? 10.729 2.244 -35.565 1.00 88.06 255 VAL A C 1
ATOM 1921 O O . VAL A 1 255 ? 11.458 2.226 -36.559 1.00 88.06 255 VAL A O 1
ATOM 1924 N N . SER A 1 256 ? 11.112 1.710 -34.401 1.00 91.62 256 SER A N 1
ATOM 1925 C CA . SER A 1 256 ? 12.397 1.016 -34.258 1.00 91.62 256 SER A CA 1
ATOM 1926 C C . SER A 1 256 ? 12.361 -0.390 -34.862 1.00 91.62 256 SER A C 1
ATOM 1928 O O . SER A 1 256 ? 11.292 -0.962 -35.101 1.00 91.62 256 SER A O 1
ATOM 1930 N N . SER A 1 257 ? 13.534 -0.983 -35.109 1.00 95.12 257 SER A N 1
ATOM 1931 C CA . SER A 1 257 ? 13.628 -2.323 -35.703 1.00 95.12 257 SER A CA 1
ATOM 1932 C C . SER A 1 257 ? 13.011 -3.409 -34.808 1.00 95.12 257 SER A C 1
ATOM 1934 O O . SER A 1 257 ? 12.768 -3.201 -33.620 1.00 95.12 257 SER A O 1
ATOM 1936 N N . SER A 1 258 ? 12.800 -4.613 -35.348 1.00 96.44 258 SER A N 1
ATOM 1937 C CA . SER A 1 258 ? 12.229 -5.744 -34.598 1.00 96.44 258 SER A CA 1
ATOM 1938 C C . SER A 1 258 ? 13.095 -6.243 -33.432 1.00 96.44 258 SER A C 1
ATOM 1940 O O . SER A 1 258 ? 12.698 -7.161 -32.730 1.00 96.44 258 SER A O 1
ATOM 1942 N N . THR A 1 259 ? 14.296 -5.693 -33.244 1.00 97.38 259 THR A N 1
ATOM 1943 C CA . THR A 1 259 ? 15.214 -6.021 -32.142 1.00 97.38 259 THR A CA 1
ATOM 1944 C C . THR A 1 259 ? 15.529 -4.793 -31.291 1.00 97.38 259 THR A C 1
ATOM 1946 O O . THR A 1 259 ? 16.559 -4.738 -30.621 1.00 97.38 259 THR A O 1
ATOM 1949 N N . GLN A 1 260 ? 14.678 -3.771 -31.355 1.00 97.06 260 GLN A N 1
ATOM 1950 C CA . GLN A 1 260 ? 14.869 -2.507 -30.663 1.00 97.06 260 GLN A CA 1
ATOM 1951 C C . GLN A 1 260 ? 13.576 -2.036 -30.010 1.00 97.06 260 GLN A C 1
ATOM 1953 O O . GLN A 1 260 ? 12.465 -2.365 -30.440 1.00 97.06 260 GLN A O 1
ATOM 1958 N N . PHE A 1 261 ? 13.756 -1.223 -28.976 1.00 96.06 261 PHE A N 1
ATOM 1959 C CA . PHE A 1 261 ? 12.697 -0.436 -28.372 1.00 96.06 261 PHE A CA 1
ATOM 1960 C C . PHE A 1 261 ? 13.245 0.920 -27.939 1.00 96.06 261 PHE A C 1
ATOM 1962 O O . PHE A 1 261 ? 14.285 0.999 -27.286 1.00 96.06 261 PHE A O 1
ATOM 1969 N N . THR A 1 262 ? 12.547 1.990 -28.300 1.00 94.38 262 THR A N 1
ATOM 1970 C CA . THR A 1 262 ? 12.906 3.360 -27.948 1.00 94.38 262 THR A CA 1
ATOM 1971 C C . THR A 1 262 ? 11.998 3.869 -26.846 1.00 94.38 262 THR A C 1
ATOM 1973 O O . THR A 1 262 ? 10.792 4.003 -27.036 1.00 94.38 262 THR A O 1
ATOM 1976 N N . ILE A 1 263 ? 12.607 4.229 -25.721 1.00 93.50 263 ILE A N 1
ATOM 1977 C CA . ILE A 1 263 ? 11.991 4.991 -24.640 1.00 93.50 263 ILE A CA 1
ATOM 1978 C C . ILE A 1 263 ? 11.970 6.460 -25.078 1.00 93.50 263 ILE A C 1
ATOM 1980 O O . ILE A 1 263 ? 13.032 7.092 -25.169 1.00 93.50 263 ILE A O 1
ATOM 1984 N N . PRO A 1 264 ? 10.793 7.029 -25.380 1.00 90.12 264 PRO A N 1
ATOM 1985 C CA . PRO A 1 264 ? 10.694 8.381 -25.879 1.00 90.12 264 PRO A CA 1
ATOM 1986 C C . PRO A 1 264 ? 10.669 9.375 -24.717 1.00 90.12 264 PRO A C 1
ATOM 1988 O O . PRO A 1 264 ? 9.665 9.527 -24.027 1.00 90.12 264 PRO A O 1
ATOM 1991 N N . ALA A 1 265 ? 11.762 10.104 -24.526 1.00 89.12 265 ALA A N 1
ATOM 1992 C CA . ALA A 1 265 ? 11.831 11.181 -23.545 1.00 89.12 265 ALA A CA 1
ATOM 1993 C C . ALA A 1 265 ? 11.576 12.536 -24.220 1.00 89.12 265 ALA A C 1
ATOM 1995 O O . ALA A 1 265 ? 12.251 12.880 -25.196 1.00 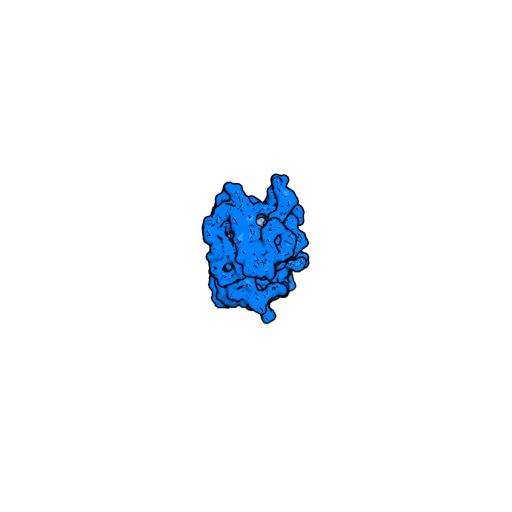89.12 265 ALA A O 1
ATOM 1996 N N . ALA A 1 266 ? 10.635 13.322 -23.687 1.00 83.00 266 ALA A N 1
ATOM 1997 C CA . ALA A 1 266 ? 10.335 14.652 -24.219 1.00 83.00 266 ALA A CA 1
ATOM 1998 C C . ALA A 1 266 ? 11.545 15.596 -24.097 1.00 83.00 266 ALA A C 1
ATOM 2000 O O . ALA A 1 266 ? 12.129 15.743 -23.018 1.00 83.00 266 ALA A O 1
ATOM 2001 N N . SER A 1 267 ? 11.905 16.284 -25.181 1.00 78.75 267 SER A N 1
ATOM 2002 C CA . SER A 1 267 ? 12.990 17.271 -25.169 1.00 78.75 267 SER A CA 1
ATOM 2003 C C . SER A 1 267 ? 12.670 18.453 -24.251 1.00 78.75 267 SER A C 1
ATOM 2005 O O . SER A 1 267 ? 11.542 18.940 -24.237 1.00 78.75 267 SER A O 1
ATOM 2007 N N . GLY A 1 268 ? 13.665 18.950 -23.512 1.00 76.62 268 GLY A N 1
ATOM 2008 C CA . GLY A 1 268 ? 13.501 20.122 -22.641 1.00 76.62 268 GLY A CA 1
ATOM 2009 C C . GLY A 1 268 ? 12.720 19.859 -21.348 1.00 76.62 268 GLY A C 1
ATOM 2010 O O . GLY A 1 268 ? 12.522 20.785 -20.569 1.00 76.62 268 GLY A O 1
ATOM 2011 N N . ALA A 1 269 ? 12.328 18.610 -21.074 1.00 79.00 269 ALA A N 1
ATOM 2012 C CA . ALA A 1 269 ? 11.580 18.254 -19.870 1.00 79.00 269 ALA A CA 1
ATOM 2013 C C . ALA A 1 269 ? 12.456 18.083 -18.611 1.00 79.00 269 ALA A C 1
ATOM 2015 O O . ALA A 1 269 ? 11.962 17.662 -17.577 1.00 79.00 269 ALA A O 1
ATOM 2016 N N . GLY A 1 270 ? 13.761 18.369 -18.673 1.00 85.69 270 GLY A N 1
ATOM 2017 C CA . GLY A 1 270 ? 14.662 18.160 -17.533 1.00 85.69 270 GLY A CA 1
ATOM 2018 C C . GLY A 1 270 ? 14.770 16.688 -17.114 1.00 85.69 270 GLY A C 1
ATOM 2019 O O . GLY A 1 270 ? 14.827 16.396 -15.919 1.00 85.69 270 GLY A O 1
ATOM 2020 N N . ASN A 1 271 ? 14.751 15.770 -18.087 1.00 90.19 271 ASN A N 1
ATOM 2021 C CA . ASN A 1 271 ? 14.908 14.343 -17.821 1.00 90.19 271 ASN A CA 1
ATOM 2022 C C . ASN A 1 271 ? 16.314 14.053 -17.280 1.00 90.19 271 ASN A C 1
ATOM 2024 O O . ASN A 1 271 ? 17.295 14.622 -17.759 1.00 90.19 271 ASN A O 1
ATOM 2028 N N . ASN A 1 272 ? 16.396 13.153 -16.309 1.00 93.19 272 ASN A N 1
ATOM 2029 C CA . ASN A 1 272 ? 17.638 12.563 -15.826 1.00 93.19 272 ASN A CA 1
ATOM 2030 C C . ASN A 1 272 ? 17.307 11.175 -15.276 1.00 93.19 272 ASN A C 1
ATOM 2032 O O . ASN A 1 272 ? 16.887 11.046 -14.124 1.00 93.19 272 ASN A O 1
ATOM 2036 N N . TYR A 1 273 ? 17.400 10.166 -16.134 1.00 94.00 273 TYR A N 1
ATOM 2037 C CA . TYR A 1 273 ? 16.926 8.816 -15.844 1.00 94.00 273 TYR A CA 1
ATOM 2038 C C . TYR A 1 273 ? 17.944 7.760 -16.264 1.00 94.00 273 TYR A C 1
ATOM 2040 O O . TYR A 1 273 ? 18.826 8.016 -17.083 1.00 94.00 273 TYR A O 1
ATOM 2048 N N . ASN A 1 274 ? 17.811 6.569 -15.696 1.00 95.12 274 ASN A N 1
ATOM 2049 C CA . ASN A 1 274 ? 18.582 5.400 -16.086 1.00 95.12 274 ASN A CA 1
ATOM 2050 C C . ASN A 1 274 ? 17.655 4.363 -16.717 1.00 95.12 274 ASN A C 1
ATOM 2052 O O . ASN A 1 274 ? 16.458 4.340 -16.422 1.00 95.12 274 ASN A O 1
ATOM 2056 N N . VAL A 1 275 ? 18.223 3.508 -17.559 1.00 96.75 275 VAL A N 1
ATOM 2057 C CA . VAL A 1 275 ? 17.527 2.412 -18.227 1.00 96.75 275 VAL A CA 1
ATOM 2058 C C . VAL A 1 275 ? 18.309 1.128 -18.003 1.00 96.75 275 VAL A C 1
ATOM 2060 O O . VAL A 1 275 ? 19.501 1.078 -18.307 1.00 96.75 275 VAL A O 1
ATOM 2063 N N . ASP A 1 276 ? 17.611 0.122 -17.498 1.00 96.06 276 ASP A N 1
ATOM 2064 C CA . ASP A 1 276 ? 17.981 -1.287 -17.564 1.00 96.06 276 ASP A CA 1
ATOM 2065 C C . ASP A 1 276 ? 17.058 -1.932 -18.608 1.00 96.06 276 ASP A C 1
ATOM 2067 O O . ASP A 1 276 ? 15.837 -1.997 -18.441 1.00 96.06 276 ASP A O 1
ATOM 2071 N N . CYS A 1 277 ? 17.629 -2.314 -19.745 1.00 97.06 277 CYS A N 1
ATOM 2072 C CA . CYS A 1 277 ? 16.903 -2.793 -20.913 1.00 97.06 277 CYS A CA 1
ATOM 2073 C C . CYS A 1 277 ? 16.423 -4.241 -20.774 1.00 97.06 277 CYS A C 1
ATOM 2075 O O . CYS A 1 277 ? 15.603 -4.673 -21.593 1.00 97.06 277 CYS A O 1
ATOM 2077 N N . THR A 1 278 ? 16.943 -4.983 -19.794 1.00 94.25 278 THR A N 1
ATOM 2078 C CA . THR A 1 278 ? 16.610 -6.394 -19.547 1.00 94.25 278 THR A CA 1
ATOM 2079 C C . THR A 1 278 ? 16.055 -6.667 -18.153 1.00 94.25 278 THR A C 1
ATOM 2081 O O . THR A 1 278 ? 15.657 -7.801 -17.883 1.00 94.25 278 THR A O 1
ATOM 2084 N N . ASN A 1 279 ? 15.995 -5.645 -17.298 1.00 91.50 279 ASN A N 1
ATOM 2085 C CA . ASN A 1 279 ? 15.618 -5.729 -15.892 1.00 91.50 279 ASN A CA 1
ATOM 2086 C C . ASN A 1 279 ? 16.397 -6.841 -15.164 1.00 91.50 279 ASN A C 1
ATOM 2088 O O . ASN A 1 279 ? 15.815 -7.649 -14.435 1.00 91.50 279 ASN A O 1
ATOM 2092 N N . ASP A 1 280 ? 17.705 -6.924 -15.425 1.00 89.38 280 ASP A N 1
ATOM 2093 C CA . ASP A 1 280 ? 18.618 -7.902 -14.818 1.00 89.38 280 ASP A CA 1
ATOM 2094 C C . ASP A 1 280 ? 19.423 -7.312 -13.643 1.00 89.38 280 ASP A C 1
ATOM 2096 O O . ASP A 1 280 ? 20.224 -8.006 -13.009 1.00 89.38 280 ASP A O 1
ATOM 2100 N N . GLY A 1 281 ? 19.174 -6.039 -13.323 1.00 85.50 281 GLY A N 1
ATOM 2101 C CA . GLY A 1 281 ? 19.828 -5.281 -12.266 1.00 85.50 281 GLY A CA 1
ATOM 2102 C C . GLY A 1 281 ? 21.057 -4.505 -12.745 1.00 85.50 281 GLY A C 1
ATOM 2103 O O . GLY A 1 281 ? 21.634 -3.750 -11.954 1.00 85.50 281 GLY A O 1
ATOM 2104 N N . ALA A 1 282 ? 21.474 -4.657 -14.007 1.00 91.31 282 ALA A N 1
ATOM 2105 C CA . ALA A 1 282 ? 22.551 -3.881 -14.601 1.00 91.31 282 ALA A CA 1
ATOM 2106 C C . ALA A 1 282 ? 21.995 -2.680 -15.383 1.00 91.31 282 ALA A C 1
ATOM 2108 O O . ALA A 1 282 ? 21.191 -2.799 -16.296 1.00 91.31 282 ALA A O 1
ATOM 2109 N N . ILE A 1 283 ? 22.473 -1.478 -15.053 1.00 94.56 283 ILE A N 1
ATOM 2110 C CA . ILE A 1 283 ? 22.102 -0.272 -15.800 1.00 94.56 283 ILE A CA 1
ATOM 2111 C C . ILE A 1 283 ? 22.851 -0.241 -17.140 1.00 94.56 283 ILE A C 1
ATOM 2113 O O . ILE A 1 283 ? 24.062 -0.010 -17.160 1.00 94.56 283 ILE A O 1
ATOM 2117 N N . ASP A 1 284 ? 22.128 -0.386 -18.252 1.00 97.94 284 ASP A N 1
ATOM 2118 C CA . ASP A 1 284 ? 22.666 -0.243 -19.613 1.00 97.94 284 ASP A CA 1
ATOM 2119 C C . ASP A 1 284 ? 22.942 1.220 -19.977 1.00 97.94 284 ASP A C 1
ATOM 2121 O O . ASP A 1 284 ? 23.953 1.549 -20.604 1.00 97.94 284 ASP A O 1
ATOM 2125 N N . TYR A 1 285 ? 22.043 2.122 -19.572 1.00 97.62 285 TYR A N 1
ATOM 2126 C CA . TYR A 1 285 ? 22.141 3.547 -19.874 1.00 97.62 285 TYR A CA 1
ATOM 2127 C C . TYR A 1 285 ? 21.941 4.382 -18.615 1.00 97.62 285 TYR A C 1
ATOM 2129 O O . TYR A 1 285 ? 20.877 4.367 -18.006 1.00 97.62 285 TYR A O 1
ATOM 2137 N N . SER A 1 286 ? 22.949 5.171 -18.241 1.00 96.81 286 SER A N 1
ATOM 2138 C CA . SER A 1 286 ? 22.895 6.041 -17.057 1.00 96.81 286 SER A CA 1
ATOM 2139 C C . SER A 1 286 ? 22.744 7.518 -17.422 1.00 96.81 286 SER A C 1
ATOM 2141 O O . SER A 1 286 ? 23.351 7.955 -18.402 1.00 96.81 286 SER A O 1
ATOM 2143 N N . ASN A 1 287 ? 22.038 8.293 -16.596 1.00 94.12 287 ASN A N 1
ATOM 2144 C CA . ASN A 1 287 ? 21.918 9.757 -16.674 1.00 94.12 287 ASN A CA 1
ATOM 2145 C C . ASN A 1 287 ? 21.456 10.284 -18.045 1.00 94.12 287 ASN A C 1
ATOM 2147 O O . ASN A 1 287 ? 21.983 11.263 -18.579 1.00 94.12 287 ASN A O 1
ATOM 2151 N N . GLN A 1 288 ? 20.478 9.608 -18.638 1.00 95.25 288 GLN A N 1
ATOM 2152 C CA . GLN A 1 288 ? 19.907 9.975 -19.923 1.00 95.25 288 GLN A CA 1
ATOM 2153 C C . GLN A 1 288 ? 19.036 11.225 -19.787 1.00 95.25 288 GLN A C 1
ATOM 2155 O O . GLN A 1 288 ? 18.220 11.356 -18.874 1.00 95.25 288 GLN A O 1
ATOM 2160 N N . THR A 1 289 ? 19.209 12.152 -20.727 1.00 92.88 289 THR A N 1
ATOM 2161 C CA . THR A 1 289 ? 18.469 13.426 -20.789 1.00 92.88 289 THR A CA 1
ATOM 2162 C C . THR A 1 289 ? 17.554 13.523 -22.014 1.00 92.88 289 THR A C 1
ATOM 2164 O O . THR A 1 289 ? 16.718 14.425 -22.104 1.00 92.88 289 THR A O 1
ATOM 2167 N N . SER A 1 290 ? 17.677 12.573 -22.945 1.00 90.50 290 SER A N 1
ATOM 2168 C CA . SER A 1 290 ? 16.909 12.475 -24.191 1.00 90.50 290 SER A CA 1
ATOM 2169 C C . SER A 1 290 ? 16.416 11.041 -24.405 1.00 90.50 290 SER A C 1
ATOM 2171 O O . SER A 1 290 ? 16.550 10.225 -23.498 1.00 90.50 290 SER A O 1
ATOM 2173 N N . SER A 1 291 ? 15.774 10.747 -25.538 1.00 92.00 291 SER A N 1
ATOM 2174 C CA . SER A 1 291 ? 15.241 9.403 -25.814 1.00 92.00 291 SER A CA 1
ATOM 2175 C C . SER A 1 291 ? 16.362 8.361 -25.866 1.00 92.00 291 SER A C 1
ATOM 2177 O O . SER A 1 291 ? 17.442 8.648 -26.376 1.00 92.00 291 SER A O 1
ATOM 2179 N N . THR A 1 292 ? 16.087 7.159 -25.364 1.00 95.25 292 THR A N 1
ATOM 2180 C CA . THR A 1 292 ? 17.064 6.062 -25.273 1.00 95.25 292 THR A CA 1
ATOM 2181 C C . THR A 1 292 ? 16.545 4.854 -26.035 1.00 95.25 292 THR A C 1
ATOM 2183 O O . THR A 1 292 ? 15.368 4.523 -25.917 1.00 95.25 292 THR A O 1
ATOM 2186 N N . THR A 1 293 ? 17.405 4.178 -26.795 1.00 96.56 293 THR A N 1
ATOM 2187 C CA . THR A 1 293 ? 17.028 2.983 -27.564 1.00 96.56 293 THR A CA 1
ATOM 2188 C C . THR A 1 293 ? 17.744 1.760 -27.011 1.00 96.56 293 THR A C 1
ATOM 2190 O O . THR A 1 293 ? 18.962 1.649 -27.131 1.00 96.56 293 THR A O 1
ATOM 2193 N N . CYS A 1 294 ? 16.975 0.828 -26.456 1.00 97.88 294 CYS A N 1
ATOM 2194 C CA . CYS A 1 294 ? 17.439 -0.504 -26.096 1.00 97.88 294 CYS A CA 1
ATOM 2195 C C . CYS A 1 294 ? 17.665 -1.340 -27.361 1.00 97.88 294 CYS A C 1
ATOM 2197 O O . CYS A 1 294 ? 16.838 -1.329 -28.278 1.00 97.88 294 CYS A O 1
ATOM 2199 N N . ASN A 1 295 ? 18.789 -2.058 -27.410 1.00 97.44 295 ASN A N 1
ATOM 2200 C CA . ASN A 1 295 ? 19.190 -2.895 -28.538 1.00 97.44 295 ASN A CA 1
ATOM 2201 C C . ASN A 1 295 ? 19.338 -4.344 -28.080 1.00 97.44 295 ASN A C 1
ATOM 2203 O O . ASN A 1 295 ? 20.126 -4.630 -27.183 1.00 97.44 295 ASN A O 1
ATOM 2207 N N . TYR A 1 296 ? 18.631 -5.252 -28.741 1.00 97.25 296 TYR A N 1
ATOM 2208 C CA . TYR A 1 296 ? 18.619 -6.671 -28.413 1.00 97.25 296 TYR A CA 1
ATOM 2209 C C . TYR A 1 296 ? 19.266 -7.497 -29.528 1.00 97.25 296 TYR A C 1
ATOM 2211 O O . TYR A 1 296 ? 19.232 -7.128 -30.703 1.00 97.25 296 TYR A O 1
ATOM 2219 N N . ALA A 1 297 ? 19.852 -8.640 -29.167 1.00 96.50 297 ALA A N 1
ATOM 2220 C CA . ALA A 1 297 ? 20.457 -9.563 -30.133 1.00 96.50 297 ALA A CA 1
ATOM 2221 C C . ALA A 1 297 ? 19.413 -10.302 -30.993 1.00 96.50 297 ALA A C 1
ATOM 2223 O O . ALA A 1 297 ? 19.718 -10.753 -32.096 1.00 96.50 297 ALA A O 1
ATOM 2224 N N . SER A 1 298 ? 18.187 -10.429 -30.489 1.00 97.38 298 SER A N 1
ATOM 2225 C CA . SER A 1 298 ? 17.067 -11.097 -31.146 1.00 97.38 298 SER A CA 1
ATOM 2226 C C . SER A 1 298 ? 15.774 -10.331 -30.897 1.00 97.38 298 SER A C 1
ATOM 2228 O O . SER A 1 298 ? 15.688 -9.518 -29.981 1.00 97.38 298 SER A O 1
ATOM 2230 N N . ALA A 1 299 ? 14.761 -10.593 -31.717 1.00 97.50 299 ALA A N 1
ATOM 2231 C CA . ALA A 1 299 ? 13.409 -10.141 -31.423 1.00 97.50 299 ALA A CA 1
ATOM 2232 C C . ALA A 1 299 ? 12.825 -10.961 -30.263 1.00 97.50 299 ALA A C 1
ATOM 2234 O O . ALA A 1 299 ? 13.170 -12.137 -30.112 1.00 97.50 299 ALA A O 1
ATOM 2235 N N . GLY A 1 300 ? 11.945 -10.362 -29.462 1.00 96.50 300 GLY A N 1
ATOM 2236 C CA . GLY A 1 300 ? 11.342 -11.042 -28.320 1.00 96.50 300 GLY A CA 1
ATOM 2237 C C . GLY A 1 300 ? 10.649 -10.109 -27.334 1.00 96.50 300 GLY A C 1
ATOM 2238 O O . GLY A 1 300 ? 10.462 -8.920 -27.600 1.00 96.50 300 GLY A O 1
ATOM 2239 N N . GLU A 1 301 ? 10.272 -10.676 -26.188 1.00 97.06 301 GLU A N 1
ATOM 2240 C CA . GLU A 1 301 ? 9.711 -9.934 -25.061 1.00 97.06 301 GLU A CA 1
ATOM 2241 C C . GLU A 1 301 ? 10.791 -9.583 -24.039 1.00 97.06 301 GLU A C 1
ATOM 2243 O O . GLU A 1 301 ? 11.602 -10.436 -23.674 1.00 97.06 301 GLU A O 1
ATOM 2248 N N . TYR A 1 302 ? 10.773 -8.339 -23.565 1.00 96.50 302 TYR A N 1
ATOM 2249 C CA . TYR A 1 302 ? 11.746 -7.809 -22.615 1.00 96.50 302 TYR A CA 1
ATOM 2250 C C . TYR A 1 302 ? 11.043 -6.952 -21.564 1.00 96.50 302 TYR A C 1
ATOM 2252 O O . TYR A 1 302 ? 10.126 -6.194 -21.891 1.00 96.50 302 TYR A O 1
ATOM 2260 N N . ASP A 1 303 ? 11.476 -7.078 -20.311 1.00 94.44 303 ASP A N 1
ATOM 2261 C CA . ASP A 1 303 ? 11.098 -6.162 -19.238 1.00 94.44 303 ASP A CA 1
ATOM 2262 C C . ASP A 1 303 ? 12.148 -5.055 -19.170 1.00 94.44 303 ASP A C 1
ATOM 2264 O O . ASP A 1 303 ? 13.340 -5.333 -19.088 1.00 94.44 303 ASP A O 1
ATOM 2268 N N . ILE A 1 304 ? 11.699 -3.806 -19.240 1.00 95.31 304 ILE A N 1
ATOM 2269 C CA . ILE A 1 304 ? 12.557 -2.624 -19.185 1.00 95.31 304 ILE A CA 1
ATOM 2270 C C . ILE A 1 304 ? 12.277 -1.907 -17.873 1.00 95.31 304 ILE A C 1
ATOM 2272 O O . ILE A 1 304 ? 11.131 -1.526 -17.624 1.00 95.31 304 ILE A O 1
ATOM 2276 N N . ALA A 1 305 ? 13.322 -1.675 -17.083 1.00 93.31 305 ALA A N 1
ATOM 2277 C CA . ALA A 1 305 ? 13.276 -0.880 -15.864 1.00 93.31 305 ALA A CA 1
ATOM 2278 C C . ALA A 1 305 ? 13.815 0.531 -16.116 1.00 93.31 305 ALA A C 1
ATOM 2280 O O . ALA A 1 305 ? 14.917 0.731 -16.631 1.00 93.31 305 ALA A O 1
ATOM 2281 N N . VAL A 1 306 ? 13.041 1.535 -15.711 1.00 93.94 306 VAL A N 1
ATOM 2282 C CA . VAL A 1 306 ? 13.423 2.946 -15.770 1.00 93.94 306 VAL A CA 1
ATOM 2283 C C . VAL A 1 306 ? 13.454 3.518 -14.358 1.00 93.94 306 VAL A C 1
ATOM 2285 O O . VAL A 1 306 ? 12.452 3.490 -13.644 1.00 93.94 306 VAL A O 1
ATOM 2288 N N . THR A 1 307 ? 14.594 4.090 -13.966 1.00 91.75 307 THR A N 1
ATOM 2289 C CA . THR A 1 307 ? 14.774 4.767 -12.668 1.00 91.75 307 THR A CA 1
ATOM 2290 C C . THR A 1 307 ? 15.161 6.228 -12.842 1.00 91.75 307 THR A C 1
ATOM 2292 O O . THR A 1 307 ? 15.616 6.653 -13.901 1.00 91.75 307 THR A O 1
ATOM 2295 N N . GLY A 1 308 ? 15.000 7.027 -11.787 1.00 89.44 308 GLY A N 1
ATOM 2296 C CA . GLY A 1 308 ? 15.295 8.459 -11.820 1.00 89.44 308 GLY A CA 1
ATOM 2297 C C . GLY A 1 308 ? 14.113 9.287 -12.327 1.00 89.44 308 GLY A C 1
ATOM 2298 O O . GLY A 1 308 ? 12.956 8.967 -12.069 1.00 89.44 308 GLY A O 1
ATOM 2299 N N . ALA A 1 309 ? 14.398 10.399 -12.999 1.00 89.38 309 ALA A N 1
ATOM 2300 C CA . ALA A 1 309 ? 13.403 11.381 -13.410 1.00 89.38 309 ALA A CA 1
ATOM 2301 C C . ALA A 1 309 ? 13.185 11.360 -14.929 1.00 89.38 309 ALA A C 1
ATOM 2303 O O . ALA A 1 309 ? 13.743 12.190 -15.650 1.00 89.38 309 ALA A O 1
ATOM 2304 N N . LEU A 1 310 ? 12.339 10.449 -15.415 1.00 90.19 310 LEU A N 1
ATOM 2305 C CA . LEU A 1 310 ? 11.728 10.572 -16.739 1.00 90.19 310 LEU A CA 1
ATOM 2306 C C . LEU A 1 310 ? 10.428 11.369 -16.578 1.00 90.19 310 LEU A C 1
ATOM 2308 O O . LEU A 1 310 ? 9.449 10.892 -16.016 1.00 90.19 310 LEU A O 1
ATOM 2312 N N . ARG A 1 311 ? 10.441 12.640 -16.988 1.00 86.38 311 ARG A N 1
ATOM 2313 C CA . ARG A 1 311 ? 9.359 13.586 -16.660 1.00 86.38 311 ARG A CA 1
ATOM 2314 C C . ARG A 1 311 ? 8.154 13.446 -17.578 1.00 86.38 311 ARG A C 1
ATOM 2316 O O . ARG A 1 311 ? 7.031 13.700 -17.149 1.00 86.38 311 ARG A O 1
ATOM 2323 N N . ASN A 1 312 ? 8.390 13.078 -18.832 1.00 85.00 312 ASN A N 1
ATOM 2324 C CA . ASN A 1 312 ? 7.346 12.887 -19.826 1.00 85.00 312 ASN A CA 1
ATOM 2325 C C . ASN A 1 312 ? 7.773 11.806 -20.826 1.00 85.00 312 ASN A C 1
ATOM 2327 O O . ASN A 1 312 ? 8.792 11.961 -21.511 1.00 85.00 312 ASN A O 1
ATOM 2331 N N . TRP A 1 313 ? 6.982 10.736 -20.890 1.00 87.44 313 TRP A N 1
ATOM 2332 C CA . TRP A 1 313 ? 7.082 9.708 -21.916 1.00 87.44 313 TRP A CA 1
ATOM 2333 C C . TRP A 1 313 ? 6.305 10.184 -23.140 1.00 87.44 313 TRP A C 1
ATOM 2335 O O . TRP A 1 313 ? 5.078 10.120 -23.193 1.00 87.44 313 TRP A O 1
ATOM 2345 N N . ASP A 1 314 ? 7.034 10.707 -24.116 1.00 82.94 314 ASP A N 1
ATOM 2346 C CA . ASP A 1 314 ? 6.460 11.388 -25.268 1.00 82.94 314 ASP A CA 1
ATOM 2347 C C . ASP A 1 314 ? 5.959 10.369 -26.293 1.00 82.94 314 ASP A C 1
ATOM 2349 O O . ASP A 1 314 ? 6.645 10.057 -27.269 1.00 82.94 314 ASP A O 1
ATOM 2353 N N . GLY A 1 315 ? 4.795 9.777 -26.025 1.00 74.12 315 GLY A N 1
ATOM 2354 C CA . GLY A 1 315 ? 4.278 8.683 -26.836 1.00 74.12 315 GLY A CA 1
ATOM 2355 C C . GLY A 1 315 ? 3.735 9.099 -28.202 1.00 74.12 315 GLY A C 1
ATOM 2356 O O . GLY A 1 315 ? 3.703 8.296 -29.130 1.00 74.12 315 GLY A O 1
ATOM 2357 N N . TYR A 1 316 ? 3.388 10.376 -28.345 1.00 70.12 316 TYR A N 1
ATOM 2358 C CA . TYR A 1 316 ? 2.776 10.949 -29.535 1.00 70.12 316 TYR A CA 1
ATOM 2359 C C . TYR A 1 316 ? 3.178 12.415 -29.676 1.00 70.12 316 TYR A C 1
ATOM 2361 O O . TYR A 1 316 ? 3.008 13.196 -28.739 1.00 70.12 316 TYR A O 1
ATOM 2369 N N . THR A 1 317 ? 3.604 12.821 -30.872 1.00 60.44 317 THR A N 1
ATOM 2370 C CA . THR A 1 317 ? 3.701 14.239 -31.232 1.00 60.44 317 THR A CA 1
ATOM 2371 C C . THR A 1 317 ? 2.812 14.521 -32.437 1.00 60.44 317 THR A C 1
ATOM 2373 O O . THR A 1 317 ? 2.770 13.750 -33.391 1.00 60.44 317 THR A O 1
ATOM 2376 N N . HIS A 1 318 ? 2.100 15.652 -32.410 1.00 55.94 318 HIS A N 1
ATOM 2377 C CA . HIS A 1 318 ? 1.192 16.070 -33.493 1.00 55.94 318 HIS A CA 1
ATOM 2378 C C . HIS A 1 318 ? 1.915 16.239 -34.845 1.00 55.94 318 HIS A C 1
ATOM 2380 O O . HIS A 1 318 ? 1.285 16.178 -35.897 1.00 55.94 318 HIS A O 1
ATOM 2386 N N . ASP A 1 319 ? 3.237 16.419 -34.799 1.00 55.72 319 ASP A N 1
ATOM 2387 C CA . ASP A 1 319 ? 4.108 16.608 -35.958 1.00 55.72 319 ASP A CA 1
ATOM 2388 C C . ASP A 1 319 ? 4.632 15.281 -36.549 1.00 55.72 319 ASP A C 1
ATOM 2390 O O . ASP A 1 319 ? 5.238 15.288 -37.620 1.00 55.72 319 ASP A O 1
ATOM 2394 N N . ASN A 1 320 ? 4.410 14.138 -35.881 1.00 55.00 320 ASN A N 1
ATOM 2395 C CA . ASN A 1 320 ? 4.759 12.809 -36.388 1.00 55.00 320 ASN A CA 1
ATOM 2396 C C . ASN A 1 320 ? 3.680 11.766 -36.010 1.00 55.00 320 ASN A C 1
ATOM 2398 O O . ASN A 1 320 ? 3.799 11.099 -34.983 1.00 55.00 320 ASN A O 1
ATOM 2402 N N . PRO A 1 321 ? 2.626 11.617 -36.835 1.00 51.78 321 PRO A N 1
ATOM 2403 C CA . PRO A 1 321 ? 1.449 10.799 -36.530 1.00 51.78 321 PRO A CA 1
ATOM 2404 C C . PRO A 1 321 ? 1.655 9.283 -36.700 1.00 51.78 321 PRO A C 1
ATOM 2406 O O . PRO A 1 321 ? 0.702 8.526 -36.549 1.00 51.78 321 PRO A O 1
ATOM 2409 N N . ILE A 1 322 ? 2.865 8.817 -37.030 1.00 51.94 322 ILE A N 1
ATOM 2410 C CA . ILE A 1 322 ? 3.200 7.393 -36.938 1.00 51.94 322 ILE A CA 1
ATOM 2411 C C . ILE A 1 322 ? 3.720 7.184 -35.516 1.00 51.94 322 ILE A C 1
ATOM 2413 O O . ILE A 1 322 ? 4.824 7.635 -35.202 1.00 51.94 322 ILE A O 1
ATOM 2417 N N . GLY A 1 323 ? 2.899 6.564 -34.659 1.00 59.88 323 GLY A N 1
ATOM 2418 C CA . GLY A 1 323 ? 3.261 6.218 -33.282 1.00 59.88 323 GLY A CA 1
ATOM 2419 C C . GLY A 1 323 ? 4.669 5.626 -33.222 1.00 59.88 323 GLY A C 1
ATOM 2420 O O . GLY A 1 323 ? 5.055 4.885 -34.123 1.00 59.88 323 GLY A O 1
ATOM 2421 N N . LYS A 1 324 ? 5.451 6.015 -32.208 1.00 78.44 324 LYS A N 1
ATOM 2422 C CA . LYS A 1 324 ? 6.861 5.631 -32.029 1.00 78.44 324 LYS A CA 1
ATOM 2423 C C . LYS A 1 324 ? 6.973 4.110 -31.831 1.00 78.44 324 LYS A C 1
ATOM 2425 O O . LYS A 1 324 ? 6.833 3.343 -32.771 1.00 78.44 324 LYS A O 1
ATOM 2430 N N . ASP A 1 325 ? 7.229 3.640 -30.619 1.00 89.56 325 ASP A N 1
ATOM 2431 C CA . ASP A 1 325 ? 7.263 2.206 -30.308 1.00 89.56 325 ASP A CA 1
ATOM 2432 C C . ASP A 1 325 ? 6.100 1.790 -29.395 1.00 89.56 325 ASP A C 1
ATOM 2434 O O . ASP A 1 325 ? 6.136 0.729 -28.783 1.00 89.56 325 ASP A O 1
ATOM 2438 N N . GLN A 1 326 ? 5.039 2.597 -29.290 1.00 88.12 326 GLN A N 1
ATOM 2439 C CA . GLN A 1 326 ? 3.933 2.368 -28.348 1.00 88.12 326 GLN A CA 1
ATOM 2440 C C . GLN A 1 326 ? 3.220 1.042 -28.610 1.00 88.12 326 GLN A C 1
ATOM 2442 O O . GLN A 1 326 ? 2.929 0.322 -27.660 1.00 88.12 326 GLN A O 1
ATOM 2447 N N . GLY A 1 327 ? 3.035 0.657 -29.878 1.00 88.62 327 GLY A N 1
ATOM 2448 C CA . GLY A 1 327 ? 2.470 -0.645 -30.254 1.00 88.62 327 GLY A CA 1
ATOM 2449 C C . GLY A 1 327 ? 3.302 -1.848 -29.786 1.00 88.62 327 GLY A C 1
ATOM 2450 O O . GLY A 1 327 ? 2.787 -2.968 -29.715 1.00 88.62 327 GLY A O 1
ATOM 2451 N N . LYS A 1 328 ? 4.571 -1.628 -29.419 1.00 92.75 328 LYS A N 1
ATOM 2452 C CA . LYS A 1 328 ? 5.448 -2.645 -28.833 1.00 92.75 328 LYS A CA 1
ATOM 2453 C C . LYS A 1 328 ? 5.244 -2.822 -27.335 1.00 92.75 328 LYS A C 1
ATOM 2455 O O . LYS A 1 328 ? 5.660 -3.849 -26.816 1.00 92.75 328 LYS A O 1
ATOM 2460 N N . ILE A 1 329 ? 4.604 -1.885 -26.637 1.00 93.00 329 ILE A N 1
ATOM 2461 C CA . ILE A 1 329 ? 4.315 -2.013 -25.205 1.00 93.00 329 ILE A CA 1
ATOM 2462 C C . ILE A 1 329 ? 3.138 -2.974 -25.033 1.00 93.00 329 ILE A C 1
ATOM 2464 O O . ILE A 1 329 ? 2.069 -2.761 -25.604 1.00 93.00 329 ILE A O 1
ATOM 2468 N N . VAL A 1 330 ? 3.348 -4.033 -24.253 1.00 93.62 330 VAL A N 1
ATOM 2469 C CA . VAL A 1 330 ? 2.338 -5.075 -24.015 1.00 93.62 330 VAL A CA 1
ATOM 2470 C C . VAL A 1 330 ? 1.897 -5.153 -22.558 1.00 93.62 330 VAL A C 1
ATOM 2472 O O . VAL A 1 330 ? 0.800 -5.632 -22.293 1.00 93.62 330 VAL A O 1
ATOM 2475 N N . ASP A 1 331 ? 2.704 -4.652 -21.617 1.00 90.00 331 ASP A N 1
ATOM 2476 C CA . ASP A 1 331 ? 2.317 -4.599 -20.205 1.00 90.00 331 ASP A CA 1
ATOM 2477 C C . ASP A 1 331 ? 2.952 -3.419 -19.462 1.00 90.00 331 ASP A C 1
ATOM 2479 O O . ASP A 1 331 ? 4.124 -3.099 -19.676 1.00 90.00 331 ASP A O 1
ATOM 2483 N N . VAL A 1 332 ? 2.203 -2.810 -18.542 1.00 88.94 332 VAL A N 1
ATOM 2484 C CA . VAL A 1 332 ? 2.762 -1.950 -17.487 1.00 88.94 332 VAL A CA 1
ATOM 2485 C C . VAL A 1 332 ? 2.740 -2.756 -16.201 1.00 88.94 332 VAL A C 1
ATOM 2487 O O . VAL A 1 332 ? 1.719 -2.849 -15.515 1.00 88.94 332 VAL A O 1
ATOM 2490 N N . LYS A 1 333 ? 3.896 -3.329 -15.874 1.00 82.94 333 LYS A N 1
ATOM 2491 C CA . LYS A 1 333 ? 4.065 -4.184 -14.698 1.00 82.94 333 LYS A CA 1
ATOM 2492 C C . LYS A 1 333 ? 4.132 -3.379 -13.416 1.00 82.94 333 LYS A C 1
ATOM 2494 O O . LYS A 1 333 ? 3.664 -3.824 -12.370 1.00 82.94 333 LYS A O 1
ATOM 2499 N N . GLN A 1 334 ? 4.723 -2.190 -13.502 1.00 82.19 334 GLN A N 1
ATOM 2500 C CA . GLN A 1 334 ? 4.965 -1.359 -12.342 1.00 82.19 334 GLN A CA 1
ATOM 2501 C C . GLN A 1 334 ? 5.054 0.119 -12.706 1.00 82.19 334 GLN A C 1
ATOM 2503 O O . GLN A 1 334 ? 5.825 0.512 -13.574 1.00 82.19 334 GLN A O 1
ATOM 2508 N N . TRP A 1 335 ? 4.314 0.956 -11.982 1.00 81.38 335 TRP A N 1
ATOM 2509 C CA . TRP A 1 335 ? 4.365 2.411 -12.148 1.00 81.38 335 TRP A CA 1
ATOM 2510 C C . TRP A 1 335 ? 5.544 3.079 -11.426 1.00 81.38 335 TRP A C 1
ATOM 2512 O O . TRP A 1 335 ? 5.973 4.167 -11.815 1.00 81.38 335 TRP A O 1
ATOM 2522 N N . GLY A 1 336 ? 6.065 2.426 -10.385 1.00 79.75 336 GLY A N 1
ATOM 2523 C CA . GLY A 1 336 ? 7.093 2.971 -9.504 1.00 79.75 336 GLY A CA 1
ATOM 2524 C C . GLY A 1 336 ? 6.618 4.219 -8.756 1.00 79.75 336 GLY A C 1
ATOM 2525 O O . GLY A 1 336 ? 5.430 4.534 -8.698 1.00 79.75 336 GLY A O 1
ATOM 2526 N N . SER A 1 337 ? 7.566 4.962 -8.191 1.00 76.94 337 SER A N 1
ATOM 2527 C CA . SER A 1 337 ? 7.344 6.249 -7.506 1.00 76.94 337 SER A CA 1
ATOM 2528 C C . SER A 1 337 ? 7.669 7.463 -8.387 1.00 76.94 337 SER A C 1
ATOM 2530 O O . SER A 1 337 ? 7.825 8.586 -7.898 1.00 76.94 337 SER A O 1
ATOM 2532 N N . MET A 1 338 ? 7.790 7.252 -9.700 1.00 80.69 338 MET A N 1
ATOM 2533 C CA . MET A 1 338 ? 8.195 8.285 -10.645 1.00 80.69 338 MET A CA 1
ATOM 2534 C C . MET A 1 338 ? 7.165 9.422 -10.716 1.00 80.69 338 MET A C 1
ATOM 2536 O O . MET A 1 338 ? 5.969 9.204 -10.901 1.00 80.69 338 MET A O 1
ATOM 2540 N N . GLN A 1 339 ? 7.640 10.664 -10.590 1.00 80.44 339 GLN A N 1
ATOM 2541 C CA . GLN A 1 339 ? 6.802 11.856 -10.718 1.00 80.44 339 GLN A CA 1
ATOM 2542 C C . GLN A 1 339 ? 6.698 12.293 -12.179 1.00 80.44 339 GLN A C 1
ATOM 2544 O O . GLN A 1 339 ? 7.520 13.075 -12.673 1.00 80.44 339 GLN A O 1
ATOM 2549 N N . TRP A 1 340 ? 5.656 11.804 -12.841 1.00 84.25 340 TRP A N 1
ATOM 2550 C CA . TRP A 1 340 ? 5.277 12.204 -14.190 1.00 84.25 340 TRP A CA 1
ATOM 2551 C C . TRP A 1 340 ? 4.757 13.645 -14.193 1.00 84.25 340 TRP A C 1
ATOM 2553 O O . TRP A 1 340 ? 3.834 13.985 -13.456 1.00 84.25 340 TRP A O 1
ATOM 2563 N N . TRP A 1 341 ? 5.327 14.511 -15.033 1.00 83.19 341 TRP A N 1
ATOM 2564 C CA . TRP A 1 341 ? 4.751 15.837 -15.295 1.00 83.19 341 TRP A CA 1
ATOM 2565 C C . TRP A 1 341 ? 3.502 15.748 -16.156 1.00 83.19 341 TRP A C 1
ATOM 2567 O O . TRP A 1 341 ? 2.565 16.525 -15.991 1.00 83.19 341 TRP A O 1
ATOM 2577 N N . SER A 1 342 ? 3.498 14.807 -17.091 1.00 78.06 342 SER A N 1
ATOM 2578 C CA . SER A 1 342 ? 2.331 14.474 -17.881 1.00 78.06 342 SER A CA 1
ATOM 2579 C C . SER A 1 342 ? 2.408 13.011 -18.277 1.00 78.06 342 SER A C 1
ATOM 2581 O O . SER A 1 342 ? 3.470 12.526 -18.656 1.00 78.06 342 SER A O 1
ATOM 2583 N N . MET A 1 343 ? 1.267 12.334 -18.204 1.00 80.00 343 MET A N 1
ATOM 2584 C CA . MET A 1 343 ? 1.052 11.028 -18.832 1.00 80.00 343 MET A CA 1
ATOM 2585 C C . MET A 1 343 ? 0.267 11.167 -20.141 1.00 80.00 343 MET A C 1
ATOM 2587 O O . MET A 1 343 ? -0.159 10.173 -20.729 1.00 80.00 343 MET A O 1
ATOM 2591 N N . ARG A 1 344 ? 0.027 12.407 -20.596 1.00 78.38 344 ARG A N 1
ATOM 2592 C CA . ARG A 1 344 ? -0.772 12.667 -21.789 1.00 78.38 344 ARG A CA 1
ATOM 2593 C C . ARG A 1 344 ? -0.136 11.961 -22.978 1.00 78.38 344 ARG A C 1
ATOM 2595 O O . ARG A 1 344 ? 1.010 12.227 -23.318 1.00 78.38 344 ARG A O 1
ATOM 2602 N N . SER A 1 345 ? -0.913 11.083 -23.603 1.00 79.81 345 SER A N 1
ATOM 2603 C CA . SER A 1 345 ? -0.499 10.308 -24.771 1.00 79.81 345 SER A CA 1
ATOM 2604 C C . SER A 1 345 ? 0.706 9.379 -24.555 1.00 79.81 345 SER A C 1
ATOM 2606 O O . SER A 1 345 ? 1.278 8.908 -25.533 1.00 79.81 345 SER A O 1
ATOM 2608 N N . MET A 1 346 ? 1.069 9.059 -23.306 1.00 84.38 346 MET A N 1
ATOM 2609 C CA . MET A 1 346 ? 2.164 8.130 -22.984 1.00 84.38 346 MET A CA 1
ATOM 2610 C C . MET A 1 346 ? 1.990 6.764 -23.666 1.00 84.38 346 MET A C 1
ATOM 2612 O O . MET A 1 346 ? 2.939 6.223 -24.233 1.00 84.38 346 MET A O 1
ATOM 2616 N N . PHE A 1 347 ? 0.753 6.263 -23.664 1.00 84.81 347 PHE A N 1
ATOM 2617 C CA . PHE A 1 347 ? 0.344 4.997 -24.281 1.00 84.81 347 PHE A CA 1
ATOM 2618 C C . PHE A 1 347 ? -0.580 5.196 -25.489 1.00 84.81 347 PHE A C 1
ATOM 2620 O O . PHE A 1 347 ? -1.322 4.289 -25.859 1.00 84.81 347 PHE A O 1
ATOM 2627 N N . TYR A 1 348 ? -0.564 6.384 -26.101 1.00 79.94 348 TYR A N 1
ATOM 2628 C CA . TYR A 1 348 ? -1.299 6.615 -27.344 1.00 79.94 348 TYR A CA 1
ATOM 2629 C C . TYR A 1 348 ? -0.776 5.644 -28.416 1.00 79.94 348 TYR A C 1
ATOM 2631 O O . TYR A 1 348 ? 0.431 5.565 -28.620 1.00 79.94 348 TYR A O 1
ATOM 2639 N N . ASP A 1 349 ? -1.666 4.863 -29.034 1.00 80.94 349 ASP A N 1
ATOM 2640 C CA . ASP A 1 349 ? -1.364 3.747 -29.952 1.00 80.94 349 ASP A CA 1
ATOM 2641 C C . ASP A 1 349 ? -0.695 2.495 -29.343 1.00 80.94 349 ASP A C 1
ATOM 2643 O O . ASP A 1 349 ? -0.225 1.618 -30.074 1.00 80.94 349 ASP A O 1
ATOM 2647 N N . ALA A 1 350 ? -0.708 2.326 -28.017 1.00 85.88 350 ALA A N 1
ATOM 2648 C CA . ALA A 1 350 ? -0.314 1.067 -27.374 1.00 85.88 350 ALA A CA 1
ATOM 2649 C C . ALA A 1 350 ? -1.422 0.000 -27.489 1.00 85.88 350 ALA A C 1
ATOM 2651 O O . ALA A 1 350 ? -2.005 -0.441 -26.503 1.00 85.88 350 ALA A O 1
ATOM 2652 N N . VAL A 1 351 ? -1.728 -0.419 -28.720 1.00 84.94 351 VAL A N 1
ATOM 2653 C CA . VAL A 1 351 ? -2.860 -1.314 -29.048 1.00 84.94 351 VAL A CA 1
ATOM 2654 C C . VAL A 1 351 ? -2.773 -2.708 -28.418 1.00 84.94 351 VAL A C 1
ATOM 2656 O O . VAL A 1 351 ? -3.777 -3.411 -28.355 1.00 84.94 351 VAL A O 1
ATOM 2659 N N . ASN A 1 352 ? -1.583 -3.110 -27.968 1.00 84.75 352 ASN A N 1
ATOM 2660 C CA . ASN A 1 352 ? -1.328 -4.410 -27.350 1.00 84.75 352 ASN A CA 1
ATOM 2661 C C . ASN A 1 352 ? -1.206 -4.332 -25.818 1.00 84.75 352 ASN A C 1
ATOM 2663 O O . ASN A 1 352 ? -0.886 -5.342 -25.195 1.00 84.75 352 ASN A O 1
ATOM 2667 N N . LEU A 1 353 ? -1.423 -3.156 -25.216 1.00 85.19 353 LEU A N 1
ATOM 2668 C CA . LEU A 1 353 ? -1.224 -2.941 -23.788 1.00 85.19 353 LEU A CA 1
ATOM 2669 C C . LEU A 1 353 ? -2.312 -3.628 -22.956 1.00 85.19 353 LEU A C 1
ATOM 2671 O O . LEU A 1 353 ? -3.496 -3.306 -23.052 1.00 85.19 353 LEU A O 1
ATOM 2675 N N . VAL A 1 354 ? -1.878 -4.506 -22.062 1.00 74.88 354 VAL A N 1
ATOM 2676 C CA . VAL A 1 354 ? -2.647 -4.962 -20.904 1.00 74.88 354 VAL A CA 1
ATOM 2677 C C . VAL A 1 354 ? -2.082 -4.248 -19.678 1.00 74.88 354 VAL A C 1
ATOM 2679 O O . VAL A 1 354 ? -0.878 -4.077 -19.570 1.00 74.88 354 VAL A O 1
ATOM 2682 N N . VAL A 1 355 ? -2.916 -3.788 -18.747 1.00 62.41 355 VAL A N 1
ATOM 2683 C CA . VAL A 1 355 ? -2.421 -3.223 -17.480 1.00 62.41 355 VAL A CA 1
ATOM 2684 C C . VAL A 1 355 ? -2.552 -4.305 -16.415 1.00 62.41 355 VAL A C 1
ATOM 2686 O O . VAL A 1 355 ? -3.627 -4.475 -15.842 1.00 62.41 355 VAL A O 1
ATOM 2689 N N . SER A 1 356 ? -1.486 -5.081 -16.190 1.00 59.03 356 SER A N 1
ATOM 2690 C CA . SER A 1 356 ? -1.448 -6.095 -15.122 1.00 59.03 356 SER A CA 1
ATOM 2691 C C . SER A 1 356 ? -0.961 -5.535 -13.778 1.00 59.03 356 SER A C 1
ATOM 2693 O O . SER A 1 356 ? -1.127 -6.180 -12.740 1.00 59.03 356 SER A O 1
ATOM 2695 N N . GLY A 1 357 ? -0.396 -4.319 -13.785 1.00 51.62 357 GLY A N 1
ATOM 2696 C CA . GLY A 1 357 ? 0.107 -3.632 -12.605 1.00 51.62 357 GLY A CA 1
ATOM 2697 C C . GLY A 1 357 ? -0.931 -3.587 -11.489 1.00 51.62 357 GLY A C 1
ATOM 2698 O O . GLY A 1 357 ? -1.997 -2.990 -11.620 1.00 51.62 357 GLY A O 1
ATOM 2699 N N . SER A 1 358 ? -0.592 -4.191 -10.351 1.00 43.47 358 SER A N 1
ATOM 2700 C CA . SER A 1 358 ? -1.503 -4.367 -9.222 1.00 43.47 358 SER A CA 1
ATOM 2701 C C . SER A 1 358 ? -1.933 -3.056 -8.562 1.00 43.47 358 SER A C 1
ATOM 2703 O O . SER A 1 358 ? -2.695 -3.125 -7.614 1.00 43.47 358 SER A O 1
ATOM 2705 N N . GLN A 1 359 ? -1.489 -1.879 -9.012 1.00 48.88 359 GLN A N 1
ATOM 2706 C CA . GLN A 1 359 ? -1.731 -0.563 -8.412 1.00 48.88 359 GLN A CA 1
ATOM 2707 C C . GLN A 1 359 ? -2.946 0.137 -9.048 1.00 48.88 359 GLN A C 1
ATOM 2709 O O . GLN A 1 359 ? -2.787 1.010 -9.897 1.00 48.88 359 GLN A O 1
ATOM 2714 N N . TYR A 1 360 ? -4.163 -0.187 -8.607 1.00 37.38 360 TYR A N 1
ATOM 2715 C CA . TYR A 1 360 ? -5.261 0.780 -8.707 1.00 37.38 360 TYR A CA 1
ATOM 2716 C C . TYR A 1 360 ? -5.051 1.821 -7.603 1.00 37.38 360 TYR A C 1
ATOM 2718 O O . TYR A 1 360 ? -5.478 1.630 -6.468 1.00 37.38 360 TYR A O 1
ATOM 2726 N N . THR A 1 361 ? -4.336 2.903 -7.904 1.00 38.38 361 THR A N 1
ATOM 2727 C CA . THR A 1 361 ? -4.423 4.135 -7.116 1.00 38.38 361 THR A CA 1
ATOM 2728 C C . THR A 1 361 ? -5.485 5.027 -7.753 1.00 38.38 361 THR A C 1
ATOM 2730 O O . THR A 1 361 ? -5.508 5.226 -8.968 1.00 38.38 361 THR A O 1
ATOM 2733 N N . GLU A 1 362 ? -6.360 5.594 -6.923 1.00 36.03 362 GLU A N 1
ATOM 2734 C CA . GLU A 1 362 ? -7.449 6.528 -7.274 1.00 36.03 362 GLU A CA 1
ATOM 2735 C C . GLU A 1 362 ? -6.970 7.843 -7.946 1.00 36.03 362 GLU A C 1
ATOM 2737 O O . GLU A 1 362 ? -7.747 8.760 -8.194 1.00 36.03 362 GLU A O 1
ATOM 2742 N N . HIS A 1 363 ? -5.681 7.938 -8.284 1.00 36.56 363 HIS A N 1
ATOM 2743 C CA . HIS A 1 363 ? -5.080 8.990 -9.103 1.00 36.56 363 HIS A CA 1
ATOM 2744 C C . HIS A 1 363 ? -4.724 8.519 -10.516 1.00 36.56 363 HIS A C 1
ATOM 2746 O O . HIS A 1 363 ? -3.831 9.079 -11.143 1.00 36.56 363 HIS A O 1
ATOM 2752 N N . THR A 1 364 ? -5.430 7.522 -11.040 1.00 38.88 364 THR A N 1
ATOM 2753 C CA . THR A 1 364 ? -5.541 7.312 -12.485 1.00 38.88 364 THR A CA 1
ATOM 2754 C C . THR A 1 364 ? -6.731 8.141 -12.981 1.00 38.88 364 THR A C 1
ATOM 2756 O O . THR A 1 364 ? -7.873 7.721 -12.800 1.00 38.88 364 THR A O 1
ATOM 2759 N N . PRO A 1 365 ? -6.537 9.346 -13.564 1.00 37.59 365 PRO A N 1
ATOM 2760 C CA . PRO A 1 365 ? -7.592 9.931 -14.374 1.00 37.59 365 PRO A CA 1
ATOM 2761 C C . PRO A 1 365 ? -7.804 8.981 -15.549 1.00 37.59 365 PRO A C 1
ATOM 2763 O O . PRO A 1 365 ? -6.830 8.494 -16.125 1.00 37.59 365 PRO A O 1
ATOM 2766 N N . GLU A 1 366 ? -9.067 8.692 -15.833 1.00 30.16 366 GLU A N 1
ATOM 2767 C CA . GLU A 1 366 ? -9.518 7.761 -16.862 1.00 30.16 366 GLU A CA 1
ATOM 2768 C C . GLU A 1 366 ? -8.622 7.769 -18.107 1.00 30.16 366 GLU A C 1
ATOM 2770 O O . GLU A 1 366 ? -8.338 8.821 -18.685 1.00 30.16 366 GLU A O 1
ATOM 2775 N N . LEU A 1 367 ? -8.194 6.571 -18.512 1.00 35.31 367 LEU A N 1
ATOM 2776 C CA . LEU A 1 367 ? -7.630 6.307 -19.830 1.00 35.31 367 LEU A CA 1
ATOM 2777 C C . LEU A 1 367 ? -8.715 6.609 -20.875 1.00 35.31 367 LEU A C 1
ATOM 2779 O O . LEU A 1 367 ? -9.492 5.727 -21.230 1.00 35.31 367 LEU A O 1
ATOM 2783 N N . ASN A 1 368 ? -8.779 7.862 -21.318 1.00 28.47 368 ASN A N 1
ATOM 2784 C CA . ASN A 1 368 ? -9.535 8.319 -22.482 1.00 28.47 368 ASN A CA 1
ATOM 2785 C C . ASN A 1 368 ? -8.613 9.088 -23.427 1.00 28.47 368 ASN A C 1
ATOM 2787 O O . ASN A 1 368 ? -7.933 10.036 -22.963 1.00 28.47 368 ASN A O 1
#